Protein AF-L7U0I2-F1 (afdb_monomer_lite)

pLDDT: mean 74.92, std 17.34, range [37.03, 95.81]

Secondary structure (DSSP, 8-state):
--------------PPPP-PPPP-S-------------TT-B--TTSSTTTTPPTTEEE-TTTSBEEEPPP---GGGGSS-----SS--TT-----EEEEEEEEEEE--TTS-TT-EEEEEEEEEE-SSTT-S-SSGGG--EEEE-TTS-B--SSEEEEEEEEEGGGTEEEEEEEEEE-TT--EEEEEEEETTS-EEEEEEE-

Sequence (203 aa):
MRKLNQIVGAVALMTVACGPGPQEGGETTSAESVSQSVVGASCDPSLPQPSGCGYGEYCSTATSTCVDVAPAECSNFATYPPTWNKVVGQDGVRGPVIYSVTPVLWGPHLFCMSDRDTVRARVKVYATQAGELPSTTETLAFDFFRPSGSVIAGNLLITGYSMSNNGQSAEFNLSICVPPMTTTITMGLRALNGNSVCATFNK

Radius of gyration: 26.96 Å; chains: 1; bounding box: 85×70×54 Å

Structure (mmCIF, N/CA/C/O backbone):
data_AF-L7U0I2-F1
#
_entry.id   AF-L7U0I2-F1
#
loop_
_atom_site.group_PDB
_atom_site.id
_atom_site.type_symbol
_atom_site.label_atom_id
_atom_site.label_alt_id
_atom_site.label_comp_id
_atom_site.label_asym_id
_atom_site.label_entity_id
_atom_site.label_seq_id
_atom_site.pdbx_PDB_ins_code
_atom_site.Cartn_x
_atom_site.Cartn_y
_atom_site.Cartn_z
_atom_site.occupancy
_atom_site.B_iso_or_equiv
_atom_site.auth_seq_id
_atom_site.auth_comp_id
_atom_site.auth_asym_id
_atom_site.auth_atom_id
_atom_site.pdbx_PDB_model_num
ATOM 1 N N . MET A 1 1 ? -64.868 -53.384 16.411 1.00 46.12 1 MET A N 1
ATOM 2 C CA . MET A 1 1 ? -63.567 -53.456 17.112 1.00 46.12 1 MET A CA 1
ATOM 3 C C . MET A 1 1 ? -62.712 -52.242 16.751 1.00 46.12 1 MET A C 1
ATOM 5 O O . MET A 1 1 ? -62.124 -52.240 15.684 1.00 46.12 1 MET A O 1
ATOM 9 N N . ARG A 1 2 ? -62.669 -51.212 17.602 1.00 42.31 2 ARG A N 1
ATOM 10 C CA . ARG A 1 2 ? -61.480 -50.451 18.050 1.00 42.31 2 ARG A CA 1
ATOM 11 C C . ARG A 1 2 ? -61.959 -49.223 18.830 1.00 42.31 2 ARG A C 1
ATOM 13 O O . ARG A 1 2 ? -63.040 -48.704 18.592 1.00 42.31 2 ARG A O 1
ATOM 20 N N . LYS A 1 3 ? -61.191 -48.929 19.870 1.00 39.91 3 LYS A N 1
ATOM 21 C CA . LYS A 1 3 ? -61.537 -48.232 21.109 1.00 39.91 3 LYS A CA 1
ATOM 22 C C . LYS A 1 3 ? -61.303 -46.714 21.026 1.00 39.91 3 LYS A C 1
ATOM 24 O O . LYS A 1 3 ? -60.407 -46.291 20.311 1.00 39.91 3 LYS A O 1
ATOM 29 N N . LEU A 1 4 ? -62.101 -45.997 21.828 1.00 44.44 4 LEU A N 1
ATOM 30 C CA . LEU A 1 4 ? -61.816 -44.836 22.698 1.00 44.44 4 LEU A CA 1
ATOM 31 C C . LEU A 1 4 ? -60.728 -43.805 22.305 1.00 44.44 4 LEU A C 1
ATOM 33 O O . LEU A 1 4 ? -59.560 -44.163 22.211 1.00 44.44 4 LEU A O 1
ATOM 37 N N . ASN A 1 5 ? -61.064 -42.504 22.346 1.00 44.38 5 ASN A N 1
ATOM 38 C CA . ASN A 1 5 ? -60.857 -41.670 23.552 1.00 44.38 5 ASN A CA 1
ATOM 39 C C . ASN A 1 5 ? -61.439 -40.247 23.398 1.00 44.38 5 ASN A C 1
ATOM 41 O O . ASN A 1 5 ? -61.156 -39.548 22.430 1.00 44.38 5 ASN A O 1
ATOM 45 N N . GLN A 1 6 ? -62.220 -39.825 24.398 1.00 47.44 6 GLN A N 1
ATOM 46 C CA . GLN A 1 6 ? -62.538 -38.425 24.704 1.00 47.44 6 GLN A CA 1
ATOM 47 C C . GLN A 1 6 ? -61.312 -37.731 25.308 1.00 47.44 6 GLN A C 1
ATOM 49 O O . GLN A 1 6 ? -60.643 -38.352 26.130 1.00 47.44 6 GLN A O 1
ATOM 54 N N . ILE A 1 7 ? -61.122 -36.433 25.039 1.00 46.56 7 ILE A N 1
ATOM 55 C CA . ILE A 1 7 ? -60.567 -35.489 26.023 1.00 46.56 7 ILE A CA 1
ATOM 56 C C . ILE A 1 7 ? -61.359 -34.175 25.956 1.00 46.56 7 ILE A C 1
ATOM 58 O O . ILE A 1 7 ? -61.494 -33.551 24.907 1.00 46.56 7 ILE A O 1
ATOM 62 N N . VAL A 1 8 ? -61.895 -33.812 27.120 1.00 45.34 8 VAL A N 1
ATOM 63 C CA . VAL A 1 8 ? -62.497 -32.531 27.507 1.00 45.34 8 VAL A CA 1
ATOM 64 C C . VAL A 1 8 ? -61.371 -31.526 27.772 1.00 45.34 8 VAL A C 1
ATOM 66 O O . VAL A 1 8 ? -60.378 -31.891 28.397 1.00 45.34 8 VAL A O 1
ATOM 69 N N . GLY A 1 9 ? -61.517 -30.263 27.371 1.00 39.09 9 GLY A N 1
ATOM 70 C CA . GLY A 1 9 ? -60.555 -29.214 27.718 1.00 39.09 9 GLY A CA 1
ATOM 71 C C . GLY A 1 9 ? -61.136 -27.819 27.525 1.00 39.09 9 GLY A C 1
ATOM 72 O O . GLY A 1 9 ? -61.706 -27.523 26.485 1.00 39.09 9 GLY A O 1
ATOM 73 N N . ALA A 1 10 ? -61.052 -27.013 28.576 1.00 41.41 10 ALA A N 1
ATOM 74 C CA . ALA A 1 10 ? -61.903 -25.875 28.877 1.00 41.41 10 ALA A CA 1
ATOM 75 C C . ALA A 1 10 ? -61.558 -24.561 28.151 1.00 41.41 10 ALA A C 1
ATOM 77 O O . ALA A 1 10 ? -60.433 -24.320 27.723 1.00 41.41 10 ALA A O 1
ATOM 78 N N . VAL A 1 11 ? -62.570 -23.691 28.103 1.00 46.91 11 VAL A N 1
ATOM 79 C CA . VAL A 1 11 ? -62.511 -22.272 27.740 1.00 46.91 11 VAL A CA 1
ATOM 80 C C . VAL A 1 11 ? -61.707 -21.489 28.783 1.00 46.91 11 VAL A C 1
ATOM 82 O O . VAL A 1 11 ? -61.998 -21.577 29.973 1.00 46.91 11 VAL A O 1
ATOM 85 N N . ALA A 1 12 ? -60.774 -20.653 28.327 1.00 41.91 12 ALA A N 1
ATOM 86 C CA . ALA A 1 12 ? -60.263 -19.517 29.086 1.00 41.91 12 ALA A CA 1
ATOM 87 C C . ALA A 1 12 ? -60.108 -18.316 28.139 1.00 41.91 12 ALA A C 1
ATOM 89 O O . ALA A 1 12 ? -59.170 -18.245 27.348 1.00 41.91 12 ALA A O 1
ATOM 90 N N . LEU A 1 13 ? -61.062 -17.382 28.210 1.00 45.78 13 LEU A N 1
ATOM 91 C CA . LEU A 1 13 ? -60.869 -16.013 27.742 1.00 45.78 13 LEU A CA 1
ATOM 92 C C . LEU A 1 13 ? -59.926 -15.317 28.728 1.00 45.78 13 LEU A C 1
ATOM 94 O O . LEU A 1 13 ? -60.242 -15.235 29.913 1.00 45.78 13 LEU A O 1
ATOM 98 N N . MET A 1 14 ? -58.821 -14.760 28.237 1.00 43.06 14 MET A N 1
ATOM 99 C CA . MET A 1 14 ? -58.100 -13.712 28.953 1.00 43.06 14 MET A CA 1
ATOM 100 C C . MET A 1 14 ? -58.110 -12.438 28.115 1.00 43.06 14 MET A C 1
ATOM 102 O O . MET A 1 14 ? -57.512 -12.352 27.047 1.00 43.06 14 MET A O 1
ATOM 106 N N . THR A 1 15 ? -58.844 -11.458 28.625 1.00 43.09 15 THR A N 1
ATOM 107 C CA . THR A 1 15 ? -58.797 -10.046 28.257 1.00 43.09 15 THR A CA 1
ATOM 108 C C . THR A 1 15 ? -57.459 -9.452 28.693 1.00 43.09 15 THR A C 1
ATOM 110 O O . THR A 1 15 ? -57.154 -9.467 29.885 1.00 43.09 15 THR A O 1
ATOM 113 N N . VAL A 1 16 ? -56.680 -8.900 27.760 1.00 48.38 16 VAL A N 1
ATOM 114 C CA . VAL A 1 16 ? -55.497 -8.091 28.088 1.00 48.38 16 VAL A CA 1
ATOM 115 C C . VAL A 1 16 ? -55.902 -6.620 28.075 1.00 48.38 16 VAL A C 1
ATOM 117 O O . VAL A 1 16 ? -56.346 -6.089 27.059 1.00 48.38 16 VAL A O 1
ATOM 120 N N . ALA A 1 17 ? -55.786 -5.995 29.242 1.00 39.53 17 ALA A N 1
ATOM 121 C CA . ALA A 1 17 ? -55.981 -4.573 29.465 1.00 39.53 17 ALA A CA 1
ATOM 122 C C . ALA A 1 17 ? -54.715 -3.795 29.062 1.00 39.53 17 ALA A C 1
ATOM 124 O O . ALA A 1 17 ? -53.611 -4.168 29.454 1.00 39.53 17 ALA A O 1
ATOM 125 N N . CYS A 1 18 ? -54.875 -2.696 28.320 1.00 42.44 18 CYS A N 1
ATOM 126 C CA . CYS A 1 18 ? -53.824 -1.696 28.131 1.00 42.44 18 CYS A CA 1
ATOM 127 C C . CYS A 1 18 ? -53.764 -0.785 29.364 1.00 42.44 18 CYS A C 1
ATOM 129 O O . CYS A 1 18 ? -54.713 -0.054 29.639 1.00 42.44 18 CYS A O 1
ATOM 131 N N . GLY A 1 19 ? -52.640 -0.803 30.078 1.00 41.91 19 GLY A N 1
ATOM 132 C CA . GLY A 1 19 ? -52.272 0.208 31.069 1.00 41.91 19 GLY A CA 1
ATOM 133 C C . GLY A 1 19 ? -50.825 0.659 30.829 1.00 41.91 19 GLY A C 1
ATOM 134 O O . GLY A 1 19 ? -50.005 -0.180 30.453 1.00 41.91 19 GLY A O 1
ATOM 135 N N . PRO A 1 20 ? -50.487 1.950 30.999 1.00 52.12 20 PRO A N 1
ATOM 136 C CA . PRO A 1 20 ? -49.121 2.431 30.831 1.00 52.12 20 PRO A CA 1
ATOM 137 C C . PRO A 1 20 ? -48.291 2.085 32.076 1.00 52.12 20 PRO A C 1
ATOM 139 O O . PRO A 1 20 ? -48.593 2.545 33.177 1.00 52.12 20 PRO A O 1
ATOM 142 N N . GLY A 1 21 ? -47.264 1.251 31.901 1.00 39.75 21 GLY A N 1
ATOM 143 C CA . GLY A 1 21 ? -46.254 0.956 32.921 1.00 39.75 21 GLY A CA 1
ATOM 144 C C . GLY A 1 21 ? -45.001 1.837 32.766 1.00 39.75 21 GLY A C 1
ATOM 145 O O . GLY A 1 21 ? -44.746 2.319 31.660 1.00 39.75 21 GLY A O 1
ATOM 146 N N . PRO A 1 22 ? -44.226 2.073 33.842 1.00 42.75 22 PRO A N 1
ATOM 147 C CA . PRO A 1 22 ? -43.089 2.992 33.852 1.00 42.75 22 PRO A CA 1
ATOM 148 C C . PRO A 1 22 ? -41.851 2.391 33.173 1.00 42.75 22 PRO A C 1
ATOM 150 O O . PRO A 1 22 ? -41.632 1.183 33.214 1.00 42.75 22 PRO A O 1
ATOM 153 N N . GLN A 1 23 ? -41.035 3.265 32.578 1.00 50.94 23 GLN A N 1
ATOM 154 C CA . GLN A 1 23 ? -39.738 2.953 31.976 1.00 50.94 23 GLN A CA 1
ATOM 155 C C . GLN A 1 23 ? -38.736 2.435 33.016 1.00 50.94 23 GLN A C 1
ATOM 157 O O . GLN A 1 23 ? -38.373 3.187 33.914 1.00 50.94 23 GLN A O 1
ATOM 162 N N . GLU A 1 24 ? -38.189 1.237 32.804 1.00 41.97 24 GLU A N 1
ATOM 163 C CA . GLU A 1 24 ? -36.853 0.857 33.275 1.00 41.97 24 GLU A CA 1
ATOM 164 C C . GLU A 1 24 ? -36.198 -0.113 32.279 1.00 41.97 24 GLU A C 1
ATOM 166 O O . GLU A 1 24 ? -36.729 -1.180 31.989 1.00 41.97 24 GLU A O 1
ATOM 171 N N . GLY A 1 25 ? -35.008 0.263 31.801 1.00 40.50 25 GLY A N 1
ATOM 172 C CA . GLY A 1 25 ? -33.933 -0.686 31.519 1.00 40.50 25 GLY A CA 1
ATOM 173 C C . GLY A 1 25 ? -33.893 -1.354 30.143 1.00 40.50 25 GLY A C 1
ATOM 174 O O . GLY A 1 25 ? -34.487 -2.403 29.927 1.00 40.50 25 GLY A O 1
ATOM 175 N N . GLY A 1 26 ? -32.997 -0.846 29.292 1.00 42.41 26 GLY A N 1
ATOM 176 C CA . GLY A 1 26 ? -32.164 -1.722 28.465 1.00 42.41 26 GLY A CA 1
ATOM 177 C C . GLY A 1 26 ? -32.619 -1.952 27.030 1.00 42.41 26 GLY A C 1
ATOM 178 O O . GLY A 1 26 ? -32.722 -3.096 26.596 1.00 42.41 26 GLY A O 1
ATOM 179 N N . GLU A 1 27 ? -32.773 -0.884 26.249 1.00 37.62 27 GLU A N 1
ATOM 180 C CA . GLU A 1 27 ? -32.568 -1.002 24.806 1.00 37.62 27 GLU A CA 1
ATOM 181 C C . GLU A 1 27 ? -31.079 -1.288 24.572 1.00 37.62 27 GLU A C 1
ATOM 183 O O . GLU A 1 27 ? -30.235 -0.395 24.577 1.00 37.62 27 GLU A O 1
ATOM 188 N N . THR A 1 28 ? -30.737 -2.565 24.398 1.00 42.72 28 THR A N 1
ATOM 189 C CA . THR A 1 28 ? -29.499 -2.917 23.702 1.00 42.72 28 THR A CA 1
ATOM 190 C C . THR A 1 28 ? -29.788 -2.675 22.230 1.00 42.72 28 THR A C 1
ATOM 192 O O . THR A 1 28 ? -30.148 -3.588 21.492 1.00 42.72 28 THR A O 1
ATOM 195 N N . THR A 1 29 ? -29.719 -1.412 21.815 1.00 38.19 29 THR A N 1
ATOM 196 C CA . THR A 1 29 ? -29.670 -1.061 20.404 1.00 38.19 29 THR A CA 1
ATOM 197 C C . THR A 1 29 ? -28.362 -1.647 19.893 1.00 38.19 29 THR A C 1
ATOM 199 O O . THR A 1 29 ? -27.281 -1.097 20.101 1.00 38.19 29 THR A O 1
ATOM 202 N N . SER A 1 30 ? -28.437 -2.822 19.272 1.00 40.62 30 SER A N 1
ATOM 203 C CA . SER A 1 30 ? -27.417 -3.264 18.335 1.00 40.62 30 SER A CA 1
ATOM 204 C C . SER A 1 30 ? -27.433 -2.246 17.204 1.00 40.62 30 SER A C 1
ATOM 206 O O . SER A 1 30 ? -28.181 -2.380 16.242 1.00 40.62 30 SER A O 1
ATOM 208 N N . ALA A 1 31 ? -26.680 -1.162 17.378 1.00 40.66 31 ALA A N 1
ATOM 209 C CA . ALA A 1 31 ? -26.382 -0.249 16.302 1.00 40.66 31 ALA A CA 1
ATOM 210 C C . ALA A 1 31 ? -25.601 -1.066 15.272 1.00 40.66 31 ALA A C 1
ATOM 212 O O . ALA A 1 31 ? -24.392 -1.260 15.398 1.00 40.66 31 ALA A O 1
ATOM 213 N N . GLU A 1 32 ? -26.306 -1.578 14.264 1.00 40.41 32 GLU A N 1
ATOM 214 C CA . GLU A 1 32 ? -25.734 -1.721 12.937 1.00 40.41 32 GLU A CA 1
ATOM 215 C C . GLU A 1 32 ? -25.214 -0.335 12.573 1.00 40.41 32 GLU A C 1
ATOM 217 O O . GLU A 1 32 ? -25.946 0.546 12.119 1.00 40.41 32 GLU A O 1
ATOM 222 N N . SER A 1 33 ? -23.943 -0.104 12.886 1.00 41.84 33 SER A N 1
ATOM 223 C CA . SER A 1 33 ? -23.216 1.069 12.460 1.00 41.84 33 SER A CA 1
ATOM 224 C C . SER A 1 33 ? -23.105 0.974 10.946 1.00 41.84 33 SER A C 1
ATOM 226 O O . SER A 1 33 ? -22.178 0.395 10.374 1.00 41.84 33 SER A O 1
ATOM 228 N N . VAL A 1 34 ? -24.101 1.547 10.273 1.00 45.56 34 VAL A N 1
ATOM 229 C CA . VAL A 1 34 ? -23.918 2.101 8.939 1.00 45.56 34 VAL A CA 1
ATOM 230 C C . VAL A 1 34 ? -22.651 2.938 9.056 1.00 45.56 34 VAL A C 1
ATOM 232 O O . VAL A 1 34 ? -22.604 3.876 9.849 1.00 45.56 34 VAL A O 1
ATOM 235 N N . SER A 1 35 ? -21.583 2.504 8.385 1.00 58.62 35 SER A N 1
ATOM 236 C CA . SER A 1 35 ? -20.264 3.128 8.470 1.00 58.62 35 SER A CA 1
ATOM 237 C C . SER A 1 35 ? -20.371 4.498 7.805 1.00 58.62 35 SER A C 1
ATOM 239 O O . SER A 1 35 ? -20.188 4.645 6.599 1.00 58.62 35 SER A O 1
ATOM 241 N N . GLN A 1 36 ? -20.841 5.473 8.577 1.00 67.69 36 GLN A N 1
ATOM 242 C CA . GLN A 1 36 ? -21.110 6.813 8.106 1.00 67.69 36 GLN A CA 1
ATOM 243 C C . GLN A 1 36 ? -19.765 7.511 7.959 1.00 67.69 36 GLN A C 1
ATOM 245 O O . GLN A 1 36 ? -18.902 7.408 8.829 1.00 67.69 36 GLN A O 1
ATOM 250 N N . SER A 1 37 ? -19.575 8.158 6.816 1.00 76.88 37 SER A N 1
ATOM 251 C CA . SER A 1 37 ? -18.349 8.887 6.523 1.00 76.88 37 SER A CA 1
ATOM 252 C C . SER A 1 37 ? -18.097 9.948 7.596 1.00 76.88 37 SER A C 1
ATOM 254 O O . SER A 1 37 ? -19.015 10.694 7.939 1.00 76.88 37 SER A O 1
ATOM 256 N N . VAL A 1 38 ? -16.871 10.017 8.119 1.00 86.06 38 VAL A N 1
ATOM 257 C CA . VAL A 1 38 ? -16.462 10.989 9.150 1.00 86.06 38 VAL A CA 1
ATOM 258 C C . VAL A 1 38 ? -15.246 11.797 8.698 1.00 86.06 38 VAL A C 1
ATOM 260 O O . VAL A 1 38 ? -14.435 12.231 9.515 1.00 86.06 38 VAL A O 1
ATOM 263 N N . VAL A 1 39 ? -15.111 12.027 7.387 1.00 88.31 39 VAL A N 1
ATOM 264 C CA . VAL A 1 39 ? -14.041 12.858 6.813 1.00 88.31 39 VAL A CA 1
ATOM 265 C C . VAL A 1 39 ? -13.939 14.195 7.552 1.00 88.31 39 VAL A C 1
ATOM 267 O O . VAL A 1 39 ? -14.933 14.883 7.781 1.00 88.31 39 VAL A O 1
ATOM 270 N N . GLY A 1 40 ? -12.717 14.566 7.927 1.00 90.50 40 GLY A N 1
ATOM 271 C CA . GLY A 1 40 ? -12.414 15.773 8.690 1.00 90.50 40 GLY A CA 1
ATOM 272 C C . GLY A 1 40 ? -12.530 15.622 10.209 1.00 90.50 40 GLY A C 1
ATOM 273 O O . GLY A 1 40 ? -12.048 16.502 10.920 1.00 90.50 40 GLY A O 1
ATOM 274 N N . ALA A 1 41 ? -13.095 14.525 10.726 1.00 92.94 41 ALA A N 1
ATOM 275 C CA . ALA A 1 41 ? -13.077 14.239 12.158 1.00 92.94 41 ALA A CA 1
ATOM 276 C C . ALA A 1 41 ? -11.645 13.991 12.648 1.00 92.94 41 ALA A C 1
ATOM 278 O O . ALA A 1 41 ? -10.825 13.413 11.931 1.00 92.94 41 ALA A O 1
ATOM 279 N N . SER A 1 42 ? -11.344 14.418 13.874 1.00 94.25 42 SER A N 1
ATOM 280 C CA . SER A 1 42 ? -10.058 14.141 14.516 1.00 94.25 42 SER A CA 1
ATOM 281 C C . SER A 1 42 ? -9.889 12.648 14.779 1.00 94.25 42 SER A C 1
ATOM 283 O O . SER A 1 42 ? -10.831 11.968 15.181 1.00 94.25 42 SER A O 1
ATOM 285 N N . CYS A 1 43 ? -8.668 12.159 14.612 1.00 94.56 43 CYS A N 1
ATOM 286 C CA . CYS A 1 43 ? -8.305 10.765 14.832 1.00 94.56 43 CYS A CA 1
ATOM 287 C C . CYS A 1 43 ? -6.874 10.669 15.380 1.00 94.56 43 CYS A C 1
ATOM 289 O O . CYS A 1 43 ? -6.115 11.640 15.335 1.00 94.56 43 CYS A O 1
ATOM 291 N N . ASP A 1 44 ? -6.496 9.498 15.897 1.00 92.94 44 ASP A N 1
ATOM 292 C CA . ASP A 1 44 ? -5.145 9.261 16.411 1.00 92.94 44 ASP A CA 1
ATOM 293 C C . ASP A 1 44 ? -4.326 8.422 15.411 1.00 92.94 44 ASP A C 1
ATOM 295 O O . ASP A 1 44 ? -4.569 7.217 15.273 1.00 92.94 44 ASP A O 1
ATOM 299 N N . PRO A 1 45 ? -3.340 9.005 14.707 1.00 89.62 45 PRO A N 1
ATOM 300 C CA . PRO A 1 45 ? -2.549 8.271 13.722 1.00 89.62 45 PRO A CA 1
ATOM 301 C C . PRO A 1 45 ? -1.622 7.211 14.342 1.00 89.62 45 PRO A C 1
ATOM 303 O O . PRO A 1 45 ? -1.046 6.413 13.601 1.00 89.62 45 PRO A O 1
ATOM 306 N N . SER A 1 46 ? -1.458 7.191 15.671 1.00 88.88 46 SER A N 1
ATOM 307 C CA . SER A 1 46 ? -0.686 6.166 16.383 1.00 88.88 46 SER A CA 1
ATOM 308 C C . SER A 1 46 ? -1.471 4.873 16.625 1.00 88.88 46 SER A C 1
ATOM 310 O O . SER A 1 46 ? -0.866 3.822 16.852 1.00 88.88 46 SER A O 1
ATOM 312 N N . LEU A 1 47 ? -2.805 4.922 16.536 1.00 89.00 47 LEU A N 1
ATOM 313 C CA . LEU A 1 47 ? -3.664 3.750 16.677 1.00 89.00 47 LEU A CA 1
ATOM 314 C C . LEU A 1 47 ? -3.797 2.975 15.351 1.00 89.00 47 LEU A C 1
ATOM 316 O O . LEU A 1 47 ? -3.602 3.533 14.263 1.00 89.00 47 LEU A O 1
ATOM 320 N N . PRO A 1 48 ? -4.160 1.679 15.411 1.00 87.75 48 PRO A N 1
ATOM 321 C CA . PRO A 1 48 ? -4.470 0.899 14.220 1.00 87.75 48 PRO A CA 1
ATOM 322 C C . PRO A 1 48 ? -5.554 1.554 13.356 1.00 87.75 48 PRO A C 1
ATOM 324 O O . PRO A 1 48 ? -6.569 2.041 13.853 1.00 87.75 48 PRO A O 1
ATOM 327 N N . GLN A 1 49 ? -5.341 1.541 12.041 1.00 89.75 49 GLN A N 1
ATOM 328 C CA . GLN A 1 49 ? -6.292 2.093 11.079 1.00 89.75 49 GLN A CA 1
ATOM 329 C C . GLN A 1 49 ? -7.583 1.254 11.026 1.00 89.75 49 GLN A C 1
ATOM 331 O O . GLN A 1 49 ? -7.510 0.037 11.206 1.00 89.75 49 GLN A O 1
ATOM 336 N N . PRO A 1 50 ? -8.756 1.878 10.801 1.00 86.88 50 PRO A N 1
ATOM 337 C CA . PRO A 1 50 ? -8.952 3.279 10.406 1.00 86.88 50 PRO A CA 1
ATOM 338 C C . PRO A 1 50 ? -8.934 4.296 11.567 1.00 86.88 50 PRO A C 1
ATOM 340 O O . PRO A 1 50 ? -9.184 5.468 11.328 1.00 86.88 50 PRO A O 1
ATOM 343 N N . SER A 1 51 ? -8.616 3.893 12.808 1.00 86.31 51 SER A N 1
ATOM 344 C CA . SER A 1 51 ? -8.486 4.789 13.976 1.00 86.31 51 SER A CA 1
ATOM 345 C C . SER A 1 51 ? -9.711 5.690 14.205 1.00 86.31 51 SER A C 1
ATOM 347 O O . SER A 1 51 ? -9.631 6.916 14.257 1.00 86.31 51 SER A O 1
ATOM 349 N N . GLY A 1 52 ? -10.889 5.067 14.288 1.00 84.56 52 GLY A N 1
ATOM 350 C CA . GLY A 1 52 ? -12.158 5.780 14.475 1.00 84.56 52 GLY A CA 1
ATOM 351 C C . GLY A 1 52 ? -12.722 6.433 13.209 1.00 84.56 52 GLY A C 1
ATOM 352 O O . GLY A 1 52 ? -13.831 6.957 13.264 1.00 84.56 52 GLY A O 1
ATOM 353 N N . CYS A 1 53 ? -12.015 6.369 12.077 1.00 89.00 53 CYS A N 1
ATOM 354 C CA . CYS A 1 53 ? -12.552 6.798 10.788 1.00 89.00 53 CYS A CA 1
ATOM 355 C C . CYS A 1 53 ? -13.527 5.771 10.194 1.00 89.00 53 CYS A C 1
ATOM 357 O O . CYS A 1 53 ? -13.534 4.594 10.573 1.00 89.00 53 CYS A O 1
ATOM 359 N N . GLY A 1 54 ? -14.355 6.226 9.251 1.00 87.62 54 GLY A N 1
ATOM 360 C CA . GLY A 1 54 ? -15.318 5.381 8.559 1.00 87.62 54 GLY A CA 1
ATOM 361 C C . GLY A 1 54 ? -14.643 4.360 7.641 1.00 87.62 54 GLY A C 1
ATOM 362 O O . GLY A 1 54 ? -13.453 4.439 7.328 1.00 87.62 54 GLY A O 1
ATOM 363 N N . TYR A 1 55 ? -15.409 3.381 7.168 1.00 86.94 55 TYR A N 1
ATOM 364 C CA . TYR A 1 55 ? -14.907 2.443 6.171 1.00 86.94 55 TYR A CA 1
ATOM 365 C C . TYR A 1 55 ? -14.521 3.159 4.866 1.00 86.94 55 TYR A C 1
ATOM 367 O O . TYR A 1 55 ? -15.265 3.998 4.356 1.00 86.94 55 TYR A O 1
ATOM 375 N N . GLY A 1 56 ? -13.348 2.822 4.322 1.00 87.00 56 GLY A N 1
ATOM 376 C CA . GLY A 1 56 ? -12.771 3.499 3.156 1.00 87.00 56 GLY A CA 1
ATOM 377 C C . GLY A 1 56 ? -12.164 4.870 3.463 1.00 87.00 56 GLY A C 1
ATOM 378 O O . GLY A 1 56 ? -11.800 5.596 2.540 1.00 87.00 56 GLY A O 1
ATOM 379 N N . GLU A 1 57 ? -12.030 5.211 4.743 1.00 91.19 57 GLU A N 1
ATOM 380 C CA . GLU A 1 57 ? -11.253 6.347 5.233 1.00 91.19 57 GLU A CA 1
ATOM 381 C C . GLU A 1 57 ? -10.028 5.848 5.997 1.00 91.19 57 GLU A C 1
ATOM 383 O O . GLU A 1 57 ? -9.916 4.670 6.349 1.00 91.19 57 GLU A O 1
ATOM 388 N N . TYR A 1 58 ? -9.090 6.746 6.256 1.00 92.31 58 TYR A N 1
ATOM 389 C CA . TYR A 1 58 ? -7.958 6.495 7.133 1.00 92.31 58 TYR A CA 1
ATOM 390 C C . TYR A 1 58 ? -7.600 7.761 7.904 1.00 92.31 58 TYR A C 1
ATOM 392 O O . TYR A 1 58 ? -7.899 8.878 7.484 1.00 92.31 58 TYR A O 1
ATOM 400 N N . CYS A 1 59 ? -6.932 7.584 9.034 1.00 94.19 59 CYS A N 1
ATOM 401 C CA . CYS A 1 59 ? -6.381 8.679 9.801 1.00 94.19 59 CYS A CA 1
ATOM 402 C C . CYS A 1 59 ? -5.060 9.141 9.180 1.00 94.19 59 CYS A C 1
ATOM 404 O O . CYS A 1 59 ? -4.045 8.439 9.231 1.00 94.19 59 CYS A O 1
ATOM 406 N N . SER A 1 60 ? -5.067 10.330 8.581 1.00 92.75 60 SER A N 1
ATOM 407 C CA . SER A 1 60 ? -3.868 10.928 7.995 1.00 92.75 60 SER A CA 1
ATOM 408 C C . SER A 1 60 ? -2.854 11.281 9.077 1.00 92.75 60 SER A C 1
ATOM 410 O O . SER A 1 60 ? -3.143 12.049 9.992 1.00 92.75 60 SER A O 1
ATOM 412 N N . THR A 1 61 ? -1.617 10.809 8.924 1.00 90.94 61 THR A N 1
ATOM 413 C CA . THR A 1 61 ? -0.503 11.186 9.809 1.00 90.94 61 THR A CA 1
ATOM 414 C C . THR A 1 61 ? -0.112 12.659 9.679 1.00 90.94 61 THR A C 1
ATOM 416 O O . THR A 1 61 ? 0.575 13.178 10.550 1.00 90.94 61 THR A O 1
ATOM 419 N N . ALA A 1 62 ? -0.487 13.322 8.579 1.00 91.69 62 ALA A N 1
ATOM 420 C CA . ALA A 1 62 ? -0.126 14.714 8.320 1.00 91.69 62 ALA A CA 1
ATOM 421 C C . ALA A 1 62 ? -1.090 15.706 8.984 1.00 91.69 62 ALA A C 1
ATOM 423 O O . ALA A 1 62 ? -0.675 16.792 9.377 1.00 91.69 62 ALA A O 1
ATOM 424 N N . THR A 1 63 ? -2.369 15.343 9.089 1.00 94.00 63 THR A N 1
ATOM 425 C CA . THR A 1 63 ? -3.428 16.242 9.572 1.00 94.00 63 THR A CA 1
ATOM 426 C C . THR A 1 63 ? -4.085 15.762 10.860 1.00 94.00 63 THR A C 1
ATOM 428 O O . THR A 1 63 ? -4.819 16.534 11.468 1.00 94.00 63 THR A O 1
ATOM 431 N N . SER A 1 64 ? -3.838 14.515 11.281 1.00 94.88 64 SER A N 1
ATOM 432 C CA . SER A 1 64 ? -4.538 13.856 12.394 1.00 94.88 64 SER A CA 1
ATOM 433 C C . SER A 1 64 ? -6.062 13.917 12.245 1.00 94.88 64 SER A C 1
ATOM 435 O O . SER A 1 64 ? -6.801 14.071 13.217 1.00 94.88 64 SER A O 1
ATOM 437 N N . THR A 1 65 ? -6.527 13.820 10.997 1.00 95.81 65 THR A N 1
ATOM 438 C CA . THR A 1 65 ? -7.945 13.802 10.638 1.00 95.81 65 THR A CA 1
ATOM 439 C C . THR A 1 65 ? -8.257 12.659 9.684 1.00 95.81 65 THR A C 1
ATOM 441 O O . THR A 1 65 ? -7.392 12.195 8.932 1.00 95.81 65 THR A O 1
ATOM 444 N N . CYS A 1 66 ? -9.510 12.215 9.717 1.00 94.44 66 CYS A N 1
ATOM 445 C CA . CYS A 1 66 ? -10.039 11.226 8.798 1.00 94.44 66 CYS A CA 1
ATOM 446 C C . CYS A 1 66 ? -10.074 11.784 7.378 1.00 94.44 66 CYS A C 1
ATOM 448 O O . CYS A 1 66 ? -10.606 12.868 7.129 1.00 94.44 66 CYS A O 1
ATOM 450 N N . VAL A 1 67 ? -9.507 11.033 6.446 1.00 93.69 67 VAL A N 1
ATOM 451 C CA . VAL A 1 67 ? -9.447 11.365 5.024 1.00 93.69 67 VAL A CA 1
ATOM 452 C C . VAL A 1 67 ? -9.886 10.178 4.193 1.00 93.69 67 VAL A C 1
ATOM 454 O O . VAL A 1 67 ? -9.680 9.022 4.565 1.00 93.69 67 VAL A O 1
ATOM 457 N N . ASP A 1 68 ? -10.472 10.488 3.044 1.00 90.75 68 ASP A N 1
ATOM 458 C CA . ASP A 1 68 ? -10.866 9.483 2.073 1.00 90.75 68 ASP A CA 1
ATOM 459 C C . ASP A 1 68 ? -9.663 8.794 1.455 1.00 90.75 68 ASP A C 1
ATOM 461 O O . ASP A 1 68 ? -8.675 9.425 1.069 1.00 90.75 68 ASP A O 1
ATOM 465 N N . VAL A 1 69 ? -9.787 7.480 1.292 1.00 87.69 69 VAL A N 1
ATOM 466 C CA . VAL A 1 69 ? -8.905 6.762 0.388 1.00 87.69 69 VAL A CA 1
ATOM 467 C C . VAL A 1 69 ? -9.291 7.129 -1.038 1.00 87.69 69 VAL A C 1
ATOM 469 O O . VAL A 1 69 ? -10.418 6.888 -1.473 1.00 87.69 69 VAL A O 1
ATOM 472 N N . ALA A 1 70 ? -8.344 7.727 -1.758 1.00 80.19 70 ALA A N 1
ATOM 473 C CA . ALA A 1 70 ? -8.567 8.167 -3.124 1.00 80.19 70 ALA A CA 1
ATOM 474 C C . ALA A 1 70 ? -8.973 6.983 -4.026 1.00 80.19 70 ALA A C 1
ATOM 476 O O . ALA A 1 70 ? -8.384 5.899 -3.918 1.00 80.19 70 ALA A O 1
ATOM 477 N N . PRO A 1 71 ? -9.951 7.172 -4.929 1.00 72.06 71 PRO A N 1
ATOM 478 C CA . PRO A 1 71 ? -10.286 6.160 -5.918 1.00 72.06 71 PRO A CA 1
ATOM 479 C C . PRO A 1 71 ? -9.090 5.893 -6.840 1.00 72.06 71 PRO A C 1
ATOM 481 O O . PRO A 1 71 ? -8.247 6.759 -7.080 1.00 72.06 71 PRO A O 1
ATOM 484 N N . ALA A 1 72 ? -9.015 4.684 -7.392 1.00 73.56 72 ALA A N 1
ATOM 485 C CA . ALA A 1 72 ? -8.006 4.374 -8.392 1.00 73.56 72 ALA A CA 1
ATOM 486 C C . ALA A 1 72 ? -8.333 5.044 -9.735 1.00 73.56 72 ALA A C 1
ATOM 488 O O . ALA A 1 72 ? -9.192 4.572 -10.474 1.00 73.56 72 ALA A O 1
ATOM 489 N N . GLU A 1 73 ? -7.613 6.112 -10.075 1.00 72.06 73 GLU A N 1
ATOM 490 C CA . GLU A 1 73 ? -7.781 6.850 -11.341 1.00 72.06 73 GLU A CA 1
ATOM 491 C C . GLU A 1 73 ? -6.903 6.333 -12.494 1.00 72.06 73 GLU A C 1
ATOM 493 O O . GLU A 1 73 ? -6.859 6.912 -13.579 1.00 72.06 73 GLU A O 1
ATOM 498 N N . CYS A 1 74 ? -6.162 5.247 -12.292 1.00 71.81 74 CYS A N 1
ATOM 499 C CA . CYS A 1 74 ? -5.286 4.718 -13.326 1.00 71.81 74 CYS A CA 1
ATOM 500 C C . CYS A 1 74 ? -6.118 4.135 -14.472 1.00 71.81 74 CYS A C 1
ATOM 502 O O . CYS A 1 74 ? -7.013 3.314 -14.263 1.00 71.81 74 CYS A O 1
ATOM 504 N N . SER A 1 75 ? -5.737 4.471 -15.704 1.00 71.06 75 SER A N 1
ATOM 505 C CA . SER A 1 75 ? -6.359 3.951 -16.929 1.00 71.06 75 SER A CA 1
ATOM 506 C C . SER A 1 75 ? -6.381 2.418 -17.013 1.00 71.06 75 SER A C 1
ATOM 508 O O . SER A 1 75 ? -7.237 1.847 -17.684 1.00 71.06 75 SER A O 1
ATOM 510 N N . ASN A 1 76 ? -5.478 1.735 -16.306 1.00 65.31 76 ASN A N 1
ATOM 511 C CA . ASN A 1 76 ? -5.399 0.276 -16.243 1.00 65.31 76 ASN A CA 1
ATOM 512 C C . ASN A 1 76 ? -6.605 -0.396 -15.555 1.00 65.31 76 ASN A C 1
ATOM 514 O O . ASN A 1 76 ? -6.880 -1.560 -15.847 1.00 65.31 76 ASN A O 1
ATOM 518 N N . PHE A 1 77 ? -7.351 0.317 -14.706 1.00 64.81 77 PHE A N 1
ATOM 519 C CA . PHE A 1 77 ? -8.570 -0.195 -14.075 1.00 64.81 77 PHE A CA 1
ATOM 520 C C . PHE A 1 77 ? -9.816 -0.057 -14.955 1.00 64.81 77 PHE A C 1
ATOM 522 O O . PHE A 1 77 ? -10.849 -0.623 -14.613 1.00 64.81 77 PHE A O 1
ATOM 529 N N . ALA A 1 78 ? -9.729 0.589 -16.126 1.00 65.50 78 ALA A N 1
ATOM 530 C CA . ALA A 1 78 ? -10.829 0.591 -17.095 1.00 65.50 78 ALA A CA 1
ATOM 531 C C . ALA A 1 78 ? -11.195 -0.836 -17.554 1.00 65.50 78 ALA A C 1
ATOM 533 O O . ALA A 1 78 ? -12.362 -1.135 -17.789 1.00 65.50 78 ALA A O 1
ATOM 534 N N . THR A 1 79 ? -10.202 -1.730 -17.630 1.00 64.44 79 THR A N 1
ATOM 535 C CA . THR A 1 79 ? -10.390 -3.148 -17.984 1.00 64.44 79 THR A CA 1
ATOM 536 C C . THR A 1 79 ? -10.818 -4.003 -16.786 1.00 64.44 79 THR A C 1
ATOM 538 O O . THR A 1 79 ? -11.420 -5.059 -16.960 1.00 64.44 79 THR A O 1
ATOM 541 N N . TYR A 1 80 ? -10.514 -3.556 -15.566 1.00 66.31 80 TYR A N 1
ATOM 542 C CA . TYR A 1 80 ? -10.742 -4.296 -14.326 1.00 66.31 80 TYR A CA 1
ATOM 543 C C . TYR A 1 80 ? -11.315 -3.365 -13.254 1.00 66.31 80 TYR A C 1
ATOM 545 O O . TYR A 1 80 ? -10.608 -3.039 -12.294 1.00 66.31 80 TYR A O 1
ATOM 553 N N . PRO A 1 81 ? -12.574 -2.919 -13.409 1.00 66.44 81 PRO A N 1
ATOM 554 C CA . PRO A 1 81 ? -13.164 -1.979 -12.473 1.00 66.44 81 PRO A CA 1
ATOM 555 C C . PRO A 1 81 ? -13.180 -2.589 -11.063 1.00 66.44 81 PRO A C 1
ATOM 557 O O . PRO A 1 81 ? -13.469 -3.783 -10.914 1.00 66.44 81 PRO A O 1
ATOM 560 N N . PRO A 1 82 ? -12.847 -1.813 -10.019 1.00 65.88 82 PRO A N 1
ATOM 561 C CA . PRO A 1 82 ? -12.988 -2.286 -8.652 1.00 65.88 82 PRO A CA 1
ATOM 562 C C . PRO A 1 82 ? -14.457 -2.625 -8.379 1.00 65.88 82 PRO A C 1
ATOM 564 O O . PRO A 1 82 ? -15.350 -1.830 -8.657 1.00 65.88 82 PRO A O 1
ATOM 567 N N . THR A 1 83 ? -14.709 -3.806 -7.815 1.00 67.81 83 THR A N 1
ATOM 568 C CA . THR A 1 83 ? -16.035 -4.193 -7.298 1.00 67.81 83 THR A CA 1
ATOM 569 C C . THR A 1 83 ? -16.310 -3.596 -5.918 1.00 67.81 83 THR A C 1
ATOM 571 O O . THR A 1 83 ? -17.421 -3.690 -5.404 1.00 67.81 83 THR A O 1
ATOM 574 N N . TRP A 1 84 ? -15.284 -3.004 -5.309 1.00 75.06 84 TRP A N 1
ATOM 575 C CA . TRP A 1 84 ? -15.349 -2.349 -4.016 1.00 75.06 84 TRP A CA 1
ATOM 576 C C . TRP A 1 84 ? -16.087 -1.020 -4.086 1.00 75.06 84 TRP A C 1
ATOM 578 O O . TRP A 1 84 ? -15.857 -0.209 -4.983 1.00 75.06 84 TRP A O 1
ATOM 588 N N . ASN A 1 85 ? -16.927 -0.784 -3.084 1.00 70.12 85 ASN A N 1
ATOM 589 C CA . ASN A 1 85 ? -17.643 0.463 -2.898 1.00 70.12 85 ASN A CA 1
ATOM 590 C C . ASN A 1 85 ? -17.491 0.919 -1.442 1.00 70.12 85 ASN A C 1
ATOM 592 O O . ASN A 1 85 ? -17.786 0.164 -0.515 1.00 70.12 85 ASN A O 1
ATOM 596 N N . LYS A 1 86 ? -17.057 2.171 -1.257 1.00 69.38 86 LYS A N 1
ATOM 597 C CA . LYS A 1 86 ? -17.004 2.836 0.051 1.00 69.38 86 LYS A CA 1
ATOM 598 C C . LYS A 1 86 ? -18.393 2.926 0.697 1.00 69.38 86 LYS A C 1
ATOM 600 O O . LYS A 1 86 ? -18.538 2.768 1.906 1.00 69.38 86 LYS A O 1
ATOM 605 N N . VAL A 1 87 ? -19.414 3.195 -0.116 1.00 64.94 87 VAL A N 1
ATOM 606 C CA . VAL A 1 87 ? -20.808 3.337 0.302 1.00 64.94 87 VAL A CA 1
ATOM 607 C C . VAL A 1 87 ? -21.424 1.948 0.359 1.00 64.94 87 VAL A C 1
ATOM 609 O O . VAL A 1 87 ? -21.814 1.368 -0.653 1.00 64.94 87 VAL A O 1
ATOM 612 N N . VAL A 1 88 ? -21.493 1.386 1.558 1.00 54.22 88 VAL A N 1
ATOM 613 C CA . VAL A 1 88 ? -22.138 0.092 1.764 1.00 54.22 88 VAL A CA 1
ATOM 614 C C . VAL A 1 88 ? -23.659 0.290 1.674 1.00 54.22 88 VAL A C 1
ATOM 616 O O . VAL A 1 88 ? -24.257 0.882 2.567 1.00 54.22 88 VAL A O 1
ATOM 619 N N . GLY A 1 89 ? -24.291 -0.189 0.600 1.00 44.97 89 GLY A N 1
ATOM 620 C CA . GLY A 1 89 ? -25.685 -0.654 0.646 1.00 44.97 89 GLY A CA 1
ATOM 621 C C . GLY A 1 89 ? -25.741 -2.096 1.178 1.00 44.97 89 GLY A C 1
ATOM 622 O O . GLY A 1 89 ? -24.700 -2.749 1.226 1.00 44.97 89 GLY A O 1
ATOM 623 N N . GLN A 1 90 ? -26.924 -2.594 1.564 1.00 37.03 90 GLN A N 1
ATOM 624 C CA . GLN A 1 90 ? -27.138 -3.884 2.263 1.00 37.03 90 GLN A CA 1
ATOM 625 C C . GLN A 1 90 ? -26.455 -5.127 1.642 1.00 37.03 90 GLN A C 1
ATOM 627 O O . GLN A 1 90 ? -26.206 -6.082 2.370 1.00 37.03 90 GLN A O 1
ATOM 632 N N . ASP A 1 91 ? -26.074 -5.097 0.362 1.00 49.44 91 ASP A N 1
ATOM 633 C CA . ASP A 1 91 ? -25.466 -6.228 -0.362 1.00 49.44 91 ASP A CA 1
ATOM 634 C C . ASP A 1 91 ? -23.972 -6.024 -0.722 1.00 49.44 91 ASP A C 1
ATOM 636 O O . ASP A 1 91 ? -23.412 -6.736 -1.557 1.00 49.44 91 ASP A O 1
ATOM 640 N N . GLY A 1 92 ? -23.312 -5.010 -0.149 1.00 54.59 92 GLY A N 1
ATOM 641 C CA . GLY A 1 92 ? -21.958 -4.601 -0.534 1.00 54.59 92 GLY A CA 1
ATOM 642 C C . GLY A 1 92 ? -20.851 -5.546 -0.053 1.00 54.59 92 GLY A C 1
ATOM 643 O O . GLY A 1 92 ? -20.719 -5.818 1.140 1.00 54.59 92 GLY A O 1
ATOM 644 N N . VAL A 1 93 ? -19.987 -5.978 -0.975 1.00 58.34 93 VAL A N 1
ATOM 645 C CA . VAL A 1 93 ? -18.745 -6.686 -0.642 1.00 58.34 93 VAL A CA 1
ATOM 646 C C . VAL A 1 93 ? -17.809 -5.722 0.094 1.00 58.34 93 VAL A C 1
ATOM 648 O O . VAL A 1 93 ? -17.264 -4.791 -0.501 1.00 58.34 93 VAL A O 1
ATOM 651 N N . ARG A 1 94 ? -17.633 -5.944 1.400 1.00 71.38 94 ARG A N 1
ATOM 652 C CA . ARG A 1 94 ? -16.560 -5.326 2.184 1.00 71.38 94 ARG A CA 1
ATOM 653 C C . ARG A 1 94 ? -15.290 -6.143 1.987 1.00 71.38 94 ARG A C 1
ATOM 655 O O . ARG A 1 94 ? -15.315 -7.369 2.045 1.00 71.38 94 ARG A O 1
ATOM 662 N N . GLY A 1 95 ? -14.182 -5.454 1.778 1.00 80.56 95 GLY A N 1
ATOM 663 C CA . GLY A 1 95 ? -12.864 -6.067 1.741 1.00 80.56 95 GLY A CA 1
ATOM 664 C C . GLY A 1 95 ? -11.772 -5.126 2.228 1.00 80.56 95 GLY A C 1
ATOM 665 O O . GLY A 1 95 ? -12.061 -4.031 2.726 1.00 80.56 95 GLY A O 1
ATOM 666 N N . PRO A 1 96 ? -10.508 -5.544 2.108 1.00 87.81 96 PRO A N 1
ATOM 667 C CA . PRO A 1 96 ? -9.387 -4.768 2.605 1.00 87.81 96 PRO A CA 1
ATOM 668 C C . PRO A 1 96 ? -9.273 -3.393 1.935 1.00 87.81 96 PRO A C 1
ATOM 670 O O . PRO A 1 96 ? -9.582 -3.221 0.755 1.00 87.81 96 PRO A O 1
ATOM 673 N N . VAL A 1 97 ? -8.792 -2.416 2.695 1.00 90.38 97 VAL A N 1
ATOM 674 C CA . VAL A 1 97 ? -8.581 -1.037 2.264 1.00 90.38 97 VAL A CA 1
ATOM 675 C C . VAL A 1 97 ? -7.092 -0.722 2.307 1.00 90.38 97 VAL A C 1
ATOM 677 O O . VAL A 1 97 ? -6.478 -0.605 3.368 1.00 90.38 97 VAL A O 1
ATOM 680 N N . ILE A 1 98 ? -6.498 -0.585 1.128 1.00 92.19 98 ILE A N 1
ATOM 681 C CA . ILE A 1 98 ? -5.159 -0.049 0.927 1.00 92.19 98 ILE A CA 1
ATOM 682 C C . ILE A 1 98 ? -5.251 1.463 1.082 1.00 92.19 98 ILE A C 1
ATOM 684 O O . ILE A 1 98 ? -5.899 2.124 0.276 1.00 92.19 98 ILE A O 1
ATOM 688 N N . TYR A 1 99 ? -4.591 2.007 2.097 1.00 92.00 99 TYR A N 1
ATOM 689 C CA . TYR A 1 99 ? -4.657 3.437 2.412 1.00 92.00 99 TYR A CA 1
ATOM 690 C C . TYR A 1 99 ? -3.310 4.150 2.247 1.00 92.00 99 TYR A C 1
ATOM 692 O O . TYR A 1 99 ? -3.241 5.374 2.276 1.00 92.00 99 TYR A O 1
ATOM 700 N N . SER A 1 100 ? -2.219 3.397 2.080 1.00 92.31 100 SER A N 1
ATOM 701 C CA . SER A 1 100 ? -0.884 3.964 1.905 1.00 92.31 100 SER A CA 1
ATOM 702 C C . SER A 1 100 ? -0.044 3.093 0.986 1.00 92.31 100 SER A C 1
ATOM 704 O O . SER A 1 100 ? 0.147 1.904 1.245 1.00 92.31 100 SER A O 1
ATOM 706 N N . VAL A 1 101 ? 0.532 3.720 -0.038 1.00 91.56 101 VAL A N 1
ATOM 707 C CA . VAL A 1 101 ? 1.573 3.142 -0.887 1.00 91.56 101 VAL A CA 1
ATOM 708 C C . VAL A 1 101 ? 2.693 4.167 -1.015 1.00 91.56 101 VAL A C 1
ATOM 710 O O . VAL A 1 101 ? 2.520 5.195 -1.664 1.00 91.56 101 VAL A O 1
ATOM 713 N N . THR A 1 102 ? 3.835 3.915 -0.378 1.00 91.06 102 THR A N 1
ATOM 714 C CA . THR A 1 102 ? 4.954 4.868 -0.339 1.00 91.06 102 THR A CA 1
ATOM 715 C C . THR A 1 102 ? 6.204 4.289 -0.994 1.00 91.06 102 THR A C 1
ATOM 717 O O . THR A 1 102 ? 6.525 3.124 -0.759 1.00 91.06 102 THR A O 1
ATOM 720 N N . PRO A 1 103 ? 6.940 5.057 -1.817 1.00 86.25 103 PRO A N 1
ATOM 721 C CA . PRO A 1 103 ? 8.223 4.602 -2.341 1.00 86.25 103 PRO A CA 1
ATOM 722 C C . PRO A 1 103 ? 9.211 4.378 -1.196 1.00 86.25 103 PRO A C 1
ATOM 724 O O . PRO A 1 103 ? 9.285 5.164 -0.255 1.00 86.25 103 PRO A O 1
ATOM 727 N N . VAL A 1 104 ? 9.987 3.305 -1.296 1.00 84.19 104 VAL A N 1
ATOM 728 C CA . VAL A 1 104 ? 11.068 2.985 -0.356 1.00 84.19 104 VAL A CA 1
ATOM 729 C C . VAL A 1 104 ? 12.417 3.116 -1.043 1.00 84.19 104 VAL A C 1
ATOM 731 O O . VAL A 1 104 ? 13.342 3.684 -0.473 1.00 84.19 104 VAL A O 1
ATOM 734 N N . LEU A 1 105 ? 12.552 2.556 -2.247 1.00 82.81 105 LEU A N 1
ATOM 735 C CA . LEU A 1 105 ? 13.834 2.492 -2.939 1.00 82.81 105 LEU A CA 1
ATOM 736 C C . LEU A 1 105 ? 13.642 2.365 -4.451 1.00 82.81 105 LEU A C 1
ATOM 738 O O . LEU A 1 105 ? 12.758 1.638 -4.904 1.00 82.81 105 LEU A O 1
ATOM 742 N N . TRP A 1 106 ? 14.544 2.991 -5.204 1.00 83.38 106 TRP A N 1
ATOM 743 C CA . TRP A 1 106 ? 14.780 2.705 -6.614 1.00 83.38 106 TRP A CA 1
ATOM 744 C C . TRP A 1 106 ? 16.237 2.292 -6.798 1.00 83.38 106 TRP A C 1
ATOM 746 O O . TRP A 1 106 ? 17.138 3.019 -6.383 1.00 83.38 106 TRP A O 1
ATOM 756 N N . GLY A 1 107 ? 16.495 1.137 -7.404 1.00 75.62 107 GLY A N 1
ATOM 757 C CA . GLY A 1 107 ? 17.871 0.721 -7.663 1.00 75.62 107 GLY A CA 1
ATOM 758 C C . GLY A 1 107 ? 18.041 -0.757 -7.987 1.00 75.62 107 GLY A C 1
ATOM 759 O O . GLY A 1 107 ? 17.055 -1.489 -8.088 1.00 75.62 107 GLY A O 1
ATOM 760 N N . PRO A 1 108 ? 19.294 -1.210 -8.150 1.00 67.94 108 PRO A N 1
ATOM 761 C CA . PRO A 1 108 ? 19.583 -2.612 -8.389 1.00 67.94 108 PRO A CA 1
ATOM 762 C C . PRO A 1 108 ? 19.220 -3.429 -7.146 1.00 67.94 108 PRO A C 1
ATOM 764 O O . PRO A 1 108 ? 19.590 -3.093 -6.021 1.00 67.94 108 PRO A O 1
ATOM 767 N N . HIS A 1 109 ? 18.504 -4.527 -7.344 1.00 71.75 109 HIS A N 1
ATOM 768 C CA . HIS A 1 109 ? 18.239 -5.508 -6.302 1.00 71.75 109 HIS A CA 1
ATOM 769 C C . HIS A 1 109 ? 18.404 -6.890 -6.908 1.00 71.75 109 HIS A C 1
ATOM 771 O O . HIS A 1 109 ? 17.913 -7.123 -8.002 1.00 71.75 109 HIS A O 1
ATOM 777 N N . LEU A 1 110 ? 18.993 -7.828 -6.165 1.00 72.19 110 LEU A N 1
ATOM 778 C CA . LEU A 1 110 ? 19.251 -9.201 -6.632 1.00 72.19 110 LEU A CA 1
ATOM 779 C C . LEU A 1 110 ? 17.991 -9.965 -7.081 1.00 72.19 110 LEU A C 1
ATOM 781 O O . LEU A 1 110 ? 18.097 -11.004 -7.719 1.00 72.19 110 LEU A O 1
ATOM 785 N N . PHE A 1 111 ? 16.806 -9.459 -6.728 1.00 80.75 111 PHE A N 1
ATOM 786 C CA . PHE A 1 111 ? 15.525 -10.006 -7.179 1.00 80.75 111 PHE A CA 1
ATOM 787 C C . PHE A 1 111 ? 15.311 -9.791 -8.680 1.00 80.75 111 PHE A C 1
ATOM 789 O O . PHE A 1 111 ? 14.851 -10.689 -9.379 1.00 80.75 111 P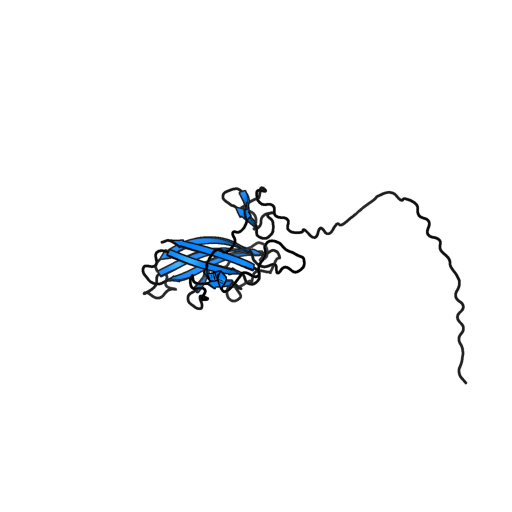HE A O 1
ATOM 796 N N . CYS A 1 112 ? 15.651 -8.603 -9.168 1.00 79.38 112 CYS A N 1
ATOM 797 C CA . CYS A 1 112 ? 15.593 -8.299 -10.580 1.00 79.38 112 CYS A CA 1
ATOM 798 C C . CYS A 1 112 ? 16.964 -8.630 -11.150 1.00 79.38 112 CYS A C 1
ATOM 800 O O . CYS A 1 112 ? 17.976 -8.131 -10.665 1.00 79.38 112 CYS A O 1
ATOM 802 N N . MET A 1 113 ? 17.000 -9.535 -12.127 1.00 78.06 113 MET A N 1
ATOM 803 C CA . MET A 1 113 ? 18.229 -9.912 -12.828 1.00 78.06 113 MET A CA 1
ATOM 804 C C . MET A 1 113 ? 19.036 -8.667 -13.241 1.00 78.06 113 MET A C 1
ATOM 806 O O . MET A 1 113 ? 18.503 -7.561 -13.325 1.00 78.06 113 MET A O 1
ATOM 810 N N . SER A 1 114 ? 20.331 -8.843 -13.507 1.00 74.62 114 SER A N 1
ATOM 811 C CA . SER A 1 114 ? 21.300 -7.746 -13.673 1.00 74.62 114 SER A CA 1
ATOM 812 C C . SER A 1 114 ? 20.973 -6.708 -14.757 1.00 74.62 114 SER A C 1
ATOM 814 O O . SER A 1 114 ? 21.632 -5.676 -14.820 1.00 74.62 114 SER A O 1
ATOM 816 N N . ASP A 1 115 ? 19.998 -6.969 -15.623 1.00 81.94 115 ASP A N 1
ATOM 817 C CA . ASP A 1 115 ? 19.548 -6.093 -16.703 1.00 81.94 115 ASP A CA 1
ATOM 818 C C . ASP A 1 115 ? 18.336 -5.214 -16.337 1.00 81.94 115 ASP A C 1
ATOM 820 O O . ASP A 1 115 ? 17.802 -4.534 -17.211 1.00 81.94 115 ASP A O 1
ATOM 824 N N . ARG A 1 116 ? 17.874 -5.217 -15.077 1.00 85.44 116 ARG A N 1
ATOM 825 C CA . ARG A 1 116 ? 16.650 -4.522 -14.643 1.00 85.44 116 ARG A CA 1
ATOM 826 C C . ARG A 1 116 ? 16.837 -3.710 -13.368 1.00 85.44 116 ARG A C 1
ATOM 828 O O . ARG A 1 116 ? 17.554 -4.105 -12.452 1.00 85.44 116 ARG A O 1
ATOM 835 N N . ASP A 1 117 ? 16.097 -2.610 -13.283 1.00 87.19 117 ASP A N 1
ATOM 836 C CA . ASP A 1 117 ? 15.963 -1.841 -12.048 1.00 87.19 117 ASP A CA 1
ATOM 837 C C . ASP A 1 117 ? 14.853 -2.444 -11.173 1.00 87.19 117 ASP A C 1
ATOM 839 O O . ASP A 1 117 ? 13.904 -3.066 -11.661 1.00 87.19 117 ASP A O 1
ATOM 843 N N . THR A 1 118 ? 14.956 -2.247 -9.860 1.00 88.25 118 THR A N 1
ATOM 844 C CA . THR A 1 118 ? 13.907 -2.597 -8.898 1.00 88.25 118 THR A CA 1
ATOM 845 C C . THR A 1 118 ? 13.277 -1.340 -8.330 1.00 88.25 118 THR A C 1
ATOM 847 O O . THR A 1 118 ? 13.972 -0.461 -7.818 1.00 88.25 118 THR A O 1
ATOM 850 N N . VAL A 1 119 ? 11.949 -1.299 -8.358 1.00 89.12 119 VAL A N 1
ATOM 851 C CA . VAL A 1 119 ? 11.150 -0.297 -7.649 1.00 89.12 119 VAL A CA 1
ATOM 852 C C . VAL A 1 119 ? 10.555 -0.959 -6.424 1.00 89.12 119 VAL A C 1
ATOM 854 O O . VAL A 1 119 ? 9.844 -1.958 -6.549 1.00 89.12 119 VAL A O 1
ATOM 857 N N . ARG A 1 120 ? 10.855 -0.423 -5.240 1.00 89.94 120 ARG A N 1
ATOM 858 C CA . ARG A 1 120 ? 10.295 -0.892 -3.976 1.00 89.94 120 ARG A CA 1
ATOM 859 C C . ARG A 1 120 ? 9.326 0.127 -3.405 1.00 89.94 120 ARG A C 1
ATOM 861 O O . ARG A 1 120 ? 9.682 1.292 -3.237 1.00 89.94 120 ARG A O 1
ATOM 868 N N . ALA A 1 121 ? 8.154 -0.348 -3.015 1.00 91.38 121 ALA A N 1
ATOM 869 C CA . ALA A 1 121 ? 7.149 0.423 -2.308 1.00 91.38 121 ALA A CA 1
ATOM 870 C C . ALA A 1 121 ? 6.729 -0.287 -1.022 1.00 91.38 121 ALA A C 1
ATOM 872 O O . ALA A 1 121 ? 6.719 -1.513 -0.956 1.00 91.38 121 ALA A O 1
ATOM 873 N N . ARG A 1 122 ? 6.365 0.476 0.000 1.00 93.12 122 ARG A N 1
ATOM 874 C CA . ARG A 1 122 ? 5.736 -0.021 1.217 1.00 93.12 122 ARG A CA 1
ATOM 875 C C . ARG A 1 122 ? 4.237 0.168 1.092 1.00 93.12 122 ARG A C 1
ATOM 877 O O . ARG A 1 122 ? 3.768 1.271 0.822 1.00 93.12 122 ARG A O 1
ATOM 884 N N . VAL A 1 123 ? 3.503 -0.912 1.297 1.00 92.50 123 VAL A N 1
ATOM 885 C CA . VAL A 1 123 ? 2.047 -0.945 1.224 1.00 92.50 123 VAL A CA 1
ATOM 886 C C . VAL A 1 123 ? 1.506 -1.156 2.626 1.00 92.50 123 VAL A C 1
ATOM 888 O O . VAL A 1 123 ? 1.986 -2.034 3.345 1.00 92.50 123 VAL A O 1
ATOM 891 N N . LYS A 1 124 ? 0.501 -0.363 2.998 1.00 93.38 124 LYS A N 1
ATOM 892 C CA . LYS A 1 124 ? -0.279 -0.566 4.218 1.00 93.38 124 LYS A CA 1
ATOM 893 C C . LYS A 1 124 ? -1.742 -0.770 3.872 1.00 93.38 124 LYS A C 1
ATOM 895 O O . LYS A 1 124 ? -2.312 -0.035 3.060 1.00 93.38 124 LYS A O 1
ATOM 900 N N . VAL A 1 125 ? -2.331 -1.766 4.514 1.00 92.94 125 VAL A N 1
ATOM 901 C CA . VAL A 1 125 ? -3.718 -2.173 4.331 1.00 92.94 125 VAL A CA 1
ATOM 902 C C . VAL A 1 125 ? -4.363 -2.392 5.692 1.00 92.94 125 VAL A C 1
ATOM 904 O O . VAL A 1 125 ? -3.696 -2.838 6.629 1.00 92.94 125 VAL A O 1
ATOM 907 N N . TYR A 1 126 ? -5.655 -2.100 5.792 1.00 91.75 126 TYR A N 1
ATOM 908 C CA . TYR A 1 126 ? -6.481 -2.556 6.902 1.00 91.75 126 TYR A CA 1
ATOM 909 C C . TYR A 1 126 ? -7.707 -3.325 6.399 1.00 91.75 126 TYR A C 1
ATOM 911 O O . TYR A 1 126 ? -8.082 -3.225 5.234 1.00 91.75 126 TYR A O 1
ATOM 919 N N . ALA A 1 127 ? -8.338 -4.090 7.275 1.00 88.69 127 ALA A N 1
ATOM 920 C CA . ALA A 1 127 ? -9.598 -4.774 7.052 1.00 88.69 127 ALA A CA 1
ATOM 921 C C . ALA A 1 127 ? -10.582 -4.432 8.177 1.00 88.69 127 ALA A C 1
ATOM 923 O O . ALA A 1 127 ? -10.189 -3.962 9.247 1.00 88.69 127 ALA A O 1
ATOM 924 N N . THR A 1 128 ? -11.873 -4.628 7.925 1.00 78.62 128 THR A N 1
ATOM 925 C CA . THR A 1 128 ? -12.923 -4.258 8.884 1.00 78.62 128 THR A CA 1
ATOM 926 C C . THR A 1 128 ? -13.072 -5.270 10.007 1.00 78.62 128 THR A C 1
ATOM 928 O O . THR A 1 128 ? -13.398 -4.890 11.130 1.00 78.62 128 THR A O 1
ATOM 931 N N . GLN A 1 129 ? -12.803 -6.547 9.737 1.00 77.12 129 GLN A N 1
ATOM 932 C CA . GLN A 1 129 ? -12.934 -7.627 10.710 1.00 77.12 129 GLN A CA 1
ATOM 933 C C . GLN A 1 129 ? -11.589 -8.315 10.944 1.00 77.12 129 GLN A C 1
ATOM 935 O O . GLN A 1 129 ? -10.728 -8.390 10.066 1.00 77.12 129 GLN A O 1
ATOM 940 N N . ALA A 1 130 ? -11.394 -8.800 12.168 1.00 77.19 130 ALA A N 1
ATOM 941 C CA . ALA A 1 130 ? -10.203 -9.558 12.525 1.00 77.19 130 ALA A CA 1
ATOM 942 C C . ALA A 1 130 ? -10.118 -10.850 11.700 1.00 77.19 130 ALA A C 1
ATOM 944 O O . ALA A 1 130 ? -11.121 -11.530 11.497 1.00 77.19 130 ALA A O 1
ATOM 945 N N . GLY A 1 131 ? -8.916 -11.182 11.227 1.00 73.88 131 GLY A N 1
ATOM 946 C CA . GLY A 1 131 ? -8.680 -12.373 10.406 1.00 73.88 131 GLY A CA 1
ATOM 947 C C . GLY A 1 131 ? -9.103 -12.262 8.935 1.00 73.88 131 GLY A C 1
ATOM 948 O O . GLY A 1 131 ? -8.966 -13.244 8.212 1.00 73.88 131 GLY A O 1
ATOM 949 N N . GLU A 1 132 ? -9.577 -11.100 8.467 1.00 79.62 132 GLU A N 1
ATOM 950 C CA . GLU A 1 132 ? -9.861 -10.873 7.037 1.00 79.62 132 GLU A CA 1
ATOM 951 C C . GLU A 1 132 ? -8.583 -10.757 6.191 1.00 79.62 132 GLU A C 1
ATOM 953 O O . GLU A 1 132 ? -8.619 -11.007 4.985 1.00 79.62 132 GLU A O 1
ATOM 958 N N . LEU A 1 133 ? -7.448 -10.385 6.797 1.00 85.12 133 LEU A N 1
ATOM 959 C CA . LEU A 1 133 ? -6.165 -10.367 6.100 1.00 85.12 133 LEU A CA 1
ATOM 960 C C . LEU A 1 133 ? -5.483 -11.743 6.178 1.00 85.12 133 LEU A C 1
ATOM 962 O O . LEU A 1 133 ? -5.424 -12.342 7.256 1.00 85.12 133 LEU A O 1
ATOM 966 N N . PRO A 1 134 ? -4.938 -12.245 5.055 1.00 81.69 134 PRO A N 1
ATOM 967 C CA . PRO A 1 134 ? -4.260 -13.534 5.021 1.00 81.69 134 PRO A CA 1
ATOM 968 C C . PRO A 1 134 ? -3.000 -13.518 5.883 1.00 81.69 134 PRO A C 1
ATOM 970 O O . PRO A 1 134 ? -2.229 -12.568 5.840 1.00 81.69 134 PRO A O 1
ATOM 973 N N . SER A 1 135 ? -2.730 -14.604 6.605 1.00 79.00 135 SER A N 1
ATOM 974 C CA . SER A 1 135 ? -1.566 -14.673 7.494 1.00 79.00 135 SER A CA 1
ATOM 975 C C . SER A 1 135 ? -0.219 -14.762 6.772 1.00 79.00 135 SER A C 1
ATOM 977 O O . SER A 1 135 ? 0.819 -14.518 7.392 1.00 79.00 135 SER A O 1
ATOM 979 N N . THR A 1 136 ? -0.217 -15.096 5.478 1.00 76.94 136 THR A N 1
ATOM 980 C CA . THR A 1 136 ? 0.993 -15.235 4.664 1.00 76.94 136 THR A CA 1
ATOM 981 C C . THR A 1 136 ? 0.884 -14.505 3.332 1.00 76.94 136 THR A C 1
ATOM 983 O O . THR A 1 136 ? -0.201 -14.248 2.800 1.00 76.94 136 THR A O 1
ATOM 986 N N . THR A 1 137 ? 2.052 -14.209 2.759 1.00 74.06 137 THR A N 1
ATOM 987 C CA . THR A 1 137 ? 2.170 -13.516 1.476 1.00 74.06 137 THR A CA 1
ATOM 988 C C . THR A 1 137 ? 1.711 -14.345 0.280 1.00 74.06 137 THR A C 1
ATOM 990 O O . THR A 1 137 ? 1.369 -13.787 -0.753 1.00 74.06 137 THR A O 1
ATOM 993 N N . GLU A 1 138 ? 1.718 -15.671 0.398 1.00 69.44 138 GLU A N 1
ATOM 994 C CA . GLU A 1 138 ? 1.371 -16.598 -0.690 1.00 69.44 138 GLU A CA 1
ATOM 995 C C . GLU A 1 138 ? -0.127 -16.595 -0.993 1.00 69.44 138 GLU A C 1
ATOM 997 O O . GLU A 1 138 ? -0.543 -16.791 -2.130 1.00 69.44 138 GLU A O 1
ATOM 1002 N N . THR A 1 139 ? -0.934 -16.313 0.028 1.00 64.31 139 THR A N 1
ATOM 1003 C CA . THR A 1 139 ? -2.388 -16.163 -0.072 1.00 64.31 139 THR A CA 1
ATOM 1004 C C . THR A 1 139 ? -2.812 -14.703 -0.199 1.00 64.31 139 THR A C 1
ATOM 1006 O O . THR A 1 139 ? -3.983 -14.378 -0.002 1.00 64.31 139 THR A O 1
ATOM 1009 N N . LEU A 1 140 ? -1.867 -13.798 -0.482 1.00 68.88 140 LEU A N 1
ATOM 1010 C CA . LEU A 1 140 ? -2.191 -12.393 -0.660 1.00 68.88 140 LEU A CA 1
ATOM 1011 C C . LEU A 1 140 ? -3.107 -12.225 -1.854 1.00 68.88 140 LEU A C 1
ATOM 1013 O O . LEU A 1 140 ? -2.743 -12.466 -3.001 1.00 68.88 140 LEU A O 1
ATOM 1017 N N . ALA A 1 141 ? -4.295 -11.737 -1.555 1.00 68.75 141 ALA A N 1
ATOM 1018 C CA . ALA A 1 141 ? -5.326 -11.509 -2.530 1.00 68.75 141 ALA A CA 1
ATOM 1019 C C . ALA A 1 141 ? -5.118 -10.149 -3.220 1.00 68.75 141 ALA A C 1
ATOM 1021 O O . ALA A 1 141 ? -6.050 -9.368 -3.326 1.00 68.75 141 ALA A O 1
ATOM 1022 N N . PHE A 1 142 ? -3.886 -9.808 -3.611 1.00 73.38 142 PHE A N 1
ATOM 1023 C CA . PHE A 1 142 ? -3.592 -8.546 -4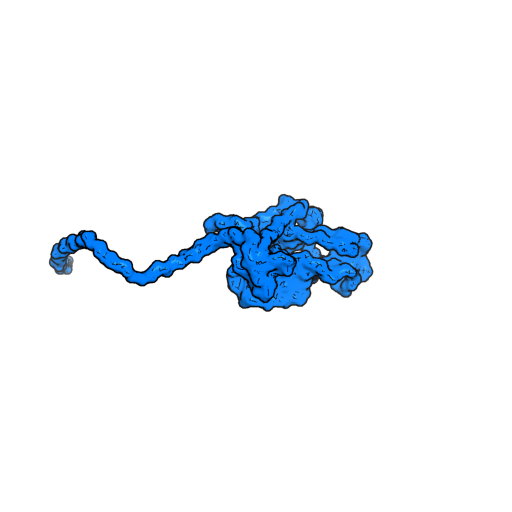.288 1.00 73.38 142 PHE A CA 1
ATOM 1024 C C . PHE A 1 142 ? -3.278 -8.778 -5.761 1.00 73.38 142 PHE A C 1
ATOM 1026 O O . PHE A 1 142 ? -2.366 -9.532 -6.093 1.00 73.38 142 PHE A O 1
ATOM 1033 N N . ASP A 1 143 ? -3.989 -8.067 -6.632 1.00 78.31 143 ASP A N 1
ATOM 1034 C CA . ASP A 1 143 ? -3.672 -8.002 -8.052 1.00 78.31 143 ASP A CA 1
ATOM 1035 C C . ASP A 1 143 ? -2.900 -6.725 -8.366 1.00 78.31 143 ASP A C 1
ATOM 1037 O O . ASP A 1 143 ? -3.192 -5.639 -7.854 1.00 78.31 143 ASP A O 1
ATOM 1041 N N . PHE A 1 144 ? -1.930 -6.856 -9.263 1.00 77.19 144 PHE A N 1
ATOM 1042 C CA . PHE A 1 144 ? -1.045 -5.773 -9.663 1.00 77.19 144 PHE A CA 1
ATOM 1043 C C . PHE A 1 144 ? -1.1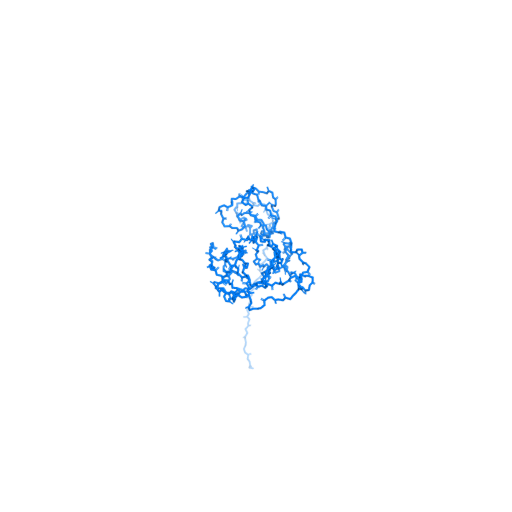79 -5.546 -11.157 1.00 77.19 144 PHE A C 1
ATOM 1045 O O . PHE A 1 144 ? -1.021 -6.478 -11.944 1.00 77.19 144 PHE A O 1
ATOM 1052 N N . PHE A 1 145 ? -1.425 -4.306 -11.561 1.00 74.81 145 PHE A N 1
ATOM 1053 C CA . PHE A 1 145 ? -1.705 -3.961 -12.949 1.00 74.81 145 PHE A CA 1
ATOM 1054 C C . PHE A 1 145 ? -0.663 -2.989 -13.492 1.00 74.81 145 PHE A C 1
ATOM 105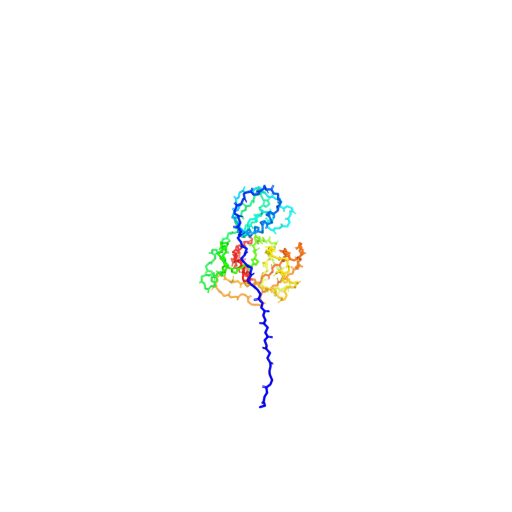6 O O . PHE A 1 145 ? -0.380 -1.947 -12.894 1.00 74.81 145 PHE A O 1
ATOM 1063 N N . ARG A 1 146 ? -0.131 -3.303 -14.676 1.00 72.88 146 ARG A N 1
ATOM 1064 C CA . ARG A 1 146 ? 0.673 -2.372 -15.481 1.00 72.88 146 ARG A CA 1
ATOM 1065 C C . ARG A 1 146 ? -0.194 -1.213 -15.971 1.00 72.88 146 ARG A C 1
ATOM 1067 O O . ARG A 1 146 ? -1.404 -1.398 -16.088 1.00 72.88 146 ARG A O 1
ATOM 1074 N N . PRO A 1 147 ? 0.396 -0.077 -16.386 1.00 66.69 147 PRO A N 1
ATOM 1075 C CA . PRO A 1 147 ? -0.337 0.985 -17.081 1.00 66.69 147 PRO A CA 1
ATOM 1076 C C . PRO A 1 147 ? -1.118 0.493 -18.306 1.00 66.69 147 PRO A C 1
ATOM 1078 O O . PRO A 1 147 ? -2.167 1.032 -18.629 1.00 66.69 147 PRO A O 1
ATOM 1081 N N . SER A 1 148 ? -0.636 -0.566 -18.964 1.00 66.44 148 SER A N 1
ATOM 1082 C CA . SER A 1 148 ? -1.289 -1.190 -20.120 1.00 66.44 148 SER A CA 1
ATOM 1083 C C . SER A 1 148 ? -2.548 -2.001 -19.783 1.00 66.44 148 SER A C 1
ATOM 1085 O O . SER A 1 148 ? -3.114 -2.620 -20.678 1.00 66.44 148 SER A O 1
ATOM 1087 N N . GLY A 1 149 ? -2.955 -2.089 -18.512 1.00 66.25 149 GLY A N 1
ATOM 1088 C CA . GLY A 1 149 ? -4.094 -2.909 -18.078 1.00 66.25 149 GLY A CA 1
ATOM 1089 C C . GLY A 1 149 ? -3.766 -4.388 -17.865 1.00 66.25 149 GLY A C 1
ATOM 1090 O O . GLY A 1 149 ? -4.613 -5.144 -17.407 1.00 66.25 149 GLY A O 1
ATOM 1091 N N . SER A 1 150 ? -2.546 -4.833 -18.168 1.00 73.88 150 SER A N 1
ATOM 1092 C CA . SER A 1 150 ? -2.146 -6.235 -17.991 1.00 73.88 150 SER A CA 1
ATOM 1093 C C . SER A 1 150 ? -1.723 -6.525 -16.549 1.00 73.88 150 SER A C 1
ATOM 1095 O O . SER A 1 150 ? -1.019 -5.716 -15.939 1.00 73.88 150 SER A O 1
ATOM 1097 N N . VAL A 1 151 ? -2.082 -7.703 -16.032 1.00 75.25 151 VAL A N 1
ATOM 1098 C CA . VAL A 1 151 ? -1.632 -8.177 -14.713 1.00 75.25 151 VAL A CA 1
ATOM 1099 C C . VAL A 1 151 ? -0.116 -8.416 -14.718 1.00 75.25 151 VAL A C 1
ATOM 1101 O O . VAL A 1 151 ? 0.443 -8.957 -15.676 1.00 75.25 151 VAL A O 1
ATOM 1104 N N . ILE A 1 152 ? 0.569 -8.014 -13.648 1.00 72.62 152 ILE A N 1
ATOM 1105 C CA . ILE A 1 152 ? 1.992 -8.283 -13.423 1.00 72.62 152 ILE A CA 1
ATOM 1106 C C . ILE A 1 152 ? 2.127 -9.653 -12.751 1.00 72.62 152 ILE A C 1
ATOM 1108 O O . ILE A 1 152 ? 2.110 -9.756 -11.529 1.00 72.62 152 ILE A O 1
ATOM 1112 N N . ALA A 1 153 ? 2.303 -10.708 -13.547 1.00 68.31 153 ALA A N 1
ATOM 1113 C CA . ALA A 1 153 ? 2.680 -12.028 -13.040 1.00 68.31 153 ALA A CA 1
ATOM 1114 C C . ALA A 1 153 ? 4.215 -12.200 -13.034 1.00 68.31 153 ALA A C 1
ATOM 1116 O O . ALA A 1 153 ? 4.906 -11.773 -13.966 1.00 68.31 153 ALA A O 1
ATOM 1117 N N . GLY A 1 154 ? 4.761 -12.804 -11.972 1.00 64.50 154 GLY A N 1
ATOM 1118 C CA . GLY A 1 154 ? 6.148 -13.298 -11.904 1.00 64.50 154 GLY A CA 1
ATOM 1119 C C . GLY A 1 154 ? 7.283 -12.263 -11.820 1.00 64.50 154 GLY A C 1
ATOM 1120 O O . GLY A 1 154 ? 8.432 -12.655 -11.678 1.00 64.50 154 GLY A O 1
ATOM 1121 N N . ASN A 1 155 ? 7.001 -10.957 -11.879 1.00 73.88 155 ASN A N 1
ATOM 1122 C CA . ASN A 1 155 ? 8.005 -9.876 -11.760 1.00 73.88 155 ASN A CA 1
ATOM 1123 C C . ASN A 1 155 ? 7.852 -9.084 -10.455 1.00 73.88 155 ASN A C 1
ATOM 1125 O O . ASN A 1 155 ? 8.129 -7.884 -10.402 1.00 73.88 155 ASN A O 1
ATOM 1129 N N . LEU A 1 156 ? 7.325 -9.753 -9.435 1.00 82.25 156 LEU A N 1
ATOM 1130 C CA . LEU A 1 156 ? 6.839 -9.146 -8.215 1.00 82.25 156 LEU A CA 1
ATOM 1131 C C . LEU A 1 156 ? 7.291 -9.962 -7.012 1.00 82.25 156 LEU A C 1
ATOM 1133 O O . LEU A 1 156 ? 7.131 -11.179 -6.993 1.00 82.25 156 LEU A O 1
ATOM 1137 N N . LEU A 1 157 ? 7.839 -9.277 -6.016 1.00 86.56 157 LEU A N 1
ATOM 1138 C CA . LEU A 1 157 ? 8.265 -9.870 -4.759 1.00 86.56 157 LEU A CA 1
ATOM 1139 C C . LEU A 1 157 ? 7.648 -9.102 -3.599 1.00 86.56 157 LEU A C 1
ATOM 1141 O O . LEU A 1 157 ? 7.777 -7.879 -3.523 1.00 86.56 157 LEU A O 1
ATOM 1145 N N . ILE A 1 158 ? 7.031 -9.832 -2.675 1.00 87.50 158 ILE A N 1
ATOM 1146 C CA . ILE A 1 158 ? 6.505 -9.284 -1.427 1.00 87.50 158 ILE A CA 1
ATOM 1147 C C . ILE A 1 158 ? 7.409 -9.738 -0.282 1.00 87.50 158 ILE A C 1
ATOM 1149 O O . ILE A 1 158 ? 7.683 -10.926 -0.140 1.00 87.50 158 ILE A O 1
ATOM 1153 N N . THR A 1 159 ? 7.898 -8.798 0.527 1.00 89.25 159 THR A N 1
ATOM 1154 C CA . THR A 1 159 ? 8.774 -9.074 1.677 1.00 89.25 159 THR A CA 1
ATOM 1155 C C . THR A 1 159 ? 8.397 -8.247 2.895 1.00 89.25 159 THR A C 1
ATOM 1157 O O . THR A 1 159 ? 7.737 -7.214 2.791 1.00 89.25 159 THR A O 1
ATOM 1160 N N . GLY A 1 160 ? 8.848 -8.681 4.075 1.00 89.62 160 GLY A N 1
ATOM 1161 C CA . GLY A 1 160 ? 8.611 -7.950 5.323 1.00 89.62 160 GLY A CA 1
ATOM 1162 C C . GLY A 1 160 ? 7.128 -7.820 5.663 1.00 89.62 160 GLY A C 1
ATOM 1163 O O . GLY A 1 160 ? 6.726 -6.796 6.204 1.00 89.62 160 GLY A O 1
ATOM 1164 N N . TYR A 1 161 ? 6.327 -8.822 5.292 1.00 90.62 161 TYR A N 1
ATOM 1165 C CA . TYR A 1 161 ? 4.919 -8.877 5.650 1.00 90.62 161 TYR A CA 1
ATOM 1166 C C . TYR A 1 161 ? 4.781 -8.984 7.165 1.00 90.62 161 TYR A C 1
ATOM 1168 O O . TYR A 1 161 ? 5.355 -9.875 7.792 1.00 90.62 161 TYR A O 1
ATOM 1176 N N . SER A 1 162 ? 4.036 -8.056 7.745 1.00 91.62 162 SER A N 1
ATOM 1177 C CA . SER A 1 162 ? 3.761 -8.005 9.173 1.00 91.62 162 SER A CA 1
ATOM 1178 C C . SER A 1 162 ? 2.298 -7.669 9.389 1.00 91.62 162 SER A C 1
ATOM 1180 O O . SER A 1 162 ? 1.758 -6.786 8.724 1.00 91.62 162 SER A O 1
ATOM 1182 N N . MET A 1 163 ? 1.663 -8.383 10.313 1.00 90.94 163 MET A N 1
ATOM 1183 C CA . MET A 1 163 ? 0.299 -8.103 10.742 1.00 90.94 163 MET A CA 1
ATOM 1184 C C . MET A 1 163 ? 0.299 -7.467 12.123 1.00 90.94 163 MET A C 1
ATOM 1186 O O . MET A 1 163 ? 1.159 -7.744 12.959 1.00 90.94 163 MET A O 1
ATOM 1190 N N . SER A 1 164 ? -0.713 -6.655 12.377 1.00 89.44 164 SER A N 1
ATOM 1191 C CA . SER A 1 164 ? -1.005 -6.093 13.687 1.00 89.44 164 SER A CA 1
ATOM 1192 C C . SER A 1 164 ? -2.515 -6.046 13.910 1.00 89.44 164 SER A C 1
ATOM 1194 O O . SER A 1 164 ? -3.300 -6.407 13.028 1.00 89.44 164 SER A O 1
ATOM 1196 N N . ASN A 1 165 ? -2.922 -5.655 15.119 1.00 88.44 165 ASN A N 1
ATOM 1197 C CA . ASN A 1 165 ? -4.329 -5.501 15.485 1.00 88.44 165 ASN A CA 1
ATOM 1198 C C . ASN A 1 165 ? -5.169 -6.760 15.179 1.00 88.44 165 ASN A C 1
ATOM 1200 O O . ASN A 1 165 ? -6.158 -6.704 14.458 1.00 88.44 165 ASN A O 1
ATOM 1204 N N . ASN A 1 166 ? -4.711 -7.928 15.649 1.00 84.81 166 ASN A N 1
ATOM 1205 C CA . ASN A 1 166 ? -5.370 -9.225 15.427 1.00 84.81 166 ASN A CA 1
ATOM 1206 C C . ASN A 1 166 ? -5.636 -9.561 13.942 1.00 84.81 166 ASN A C 1
ATOM 1208 O O . ASN A 1 166 ? -6.648 -10.172 13.602 1.00 84.81 166 ASN A O 1
ATOM 1212 N N . GLY A 1 167 ? -4.734 -9.147 13.047 1.00 83.75 167 GLY A N 1
ATOM 1213 C CA . GLY A 1 167 ? -4.866 -9.396 11.608 1.00 83.75 167 GLY A CA 1
ATOM 1214 C C . GLY A 1 167 ? -5.830 -8.442 10.900 1.00 83.75 167 GLY A C 1
ATOM 1215 O O . GLY A 1 167 ? -6.231 -8.718 9.776 1.00 83.75 167 GLY A O 1
ATOM 1216 N N . GLN A 1 168 ? -6.211 -7.329 11.533 1.00 88.25 168 GLN A N 1
ATOM 1217 C CA . GLN A 1 168 ? -6.957 -6.253 10.872 1.00 88.25 168 GLN A CA 1
ATOM 1218 C C . GLN A 1 168 ? -6.048 -5.291 10.119 1.00 88.25 168 GLN A C 1
ATOM 1220 O O . GLN A 1 168 ? -6.530 -4.574 9.257 1.00 88.25 168 GLN A O 1
ATOM 1225 N N . SER A 1 169 ? -4.752 -5.262 10.419 1.00 90.19 169 SER A N 1
ATOM 1226 C CA . SER A 1 169 ? -3.796 -4.382 9.751 1.00 90.19 169 SER A CA 1
ATOM 1227 C C . SER A 1 169 ? -2.621 -5.193 9.243 1.00 90.19 169 SER A C 1
ATOM 1229 O O . SER A 1 169 ? -2.136 -6.081 9.945 1.00 90.19 169 SER A O 1
ATOM 1231 N N . ALA A 1 170 ? -2.133 -4.864 8.049 1.00 91.69 170 ALA A N 1
ATOM 1232 C CA . ALA A 1 170 ? -0.902 -5.434 7.529 1.00 91.69 170 ALA A CA 1
ATOM 1233 C C . ALA A 1 170 ? -0.042 -4.396 6.805 1.00 91.69 170 ALA A C 1
ATOM 1235 O O . ALA A 1 170 ? -0.537 -3.464 6.167 1.00 91.69 170 ALA A O 1
ATOM 1236 N N . GLU A 1 171 ? 1.268 -4.595 6.889 1.00 92.88 171 GLU A N 1
ATOM 1237 C CA . GLU A 1 171 ? 2.278 -3.822 6.177 1.00 92.88 171 GLU A CA 1
ATOM 1238 C C . GLU A 1 171 ? 3.244 -4.774 5.474 1.00 92.88 171 GLU A C 1
ATOM 1240 O O . GLU A 1 171 ? 3.662 -5.780 6.048 1.00 92.88 171 GLU A O 1
ATOM 1245 N N . PHE A 1 172 ? 3.605 -4.454 4.232 1.00 92.19 172 PHE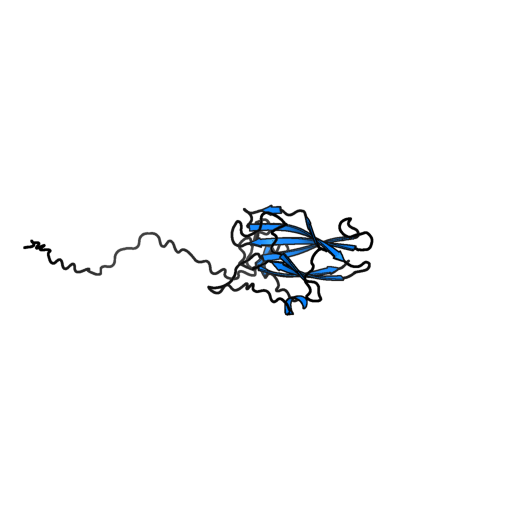 A N 1
ATOM 1246 C CA . PHE A 1 172 ? 4.591 -5.211 3.466 1.00 92.19 172 PHE A CA 1
ATOM 1247 C C . PHE A 1 172 ? 5.347 -4.334 2.474 1.00 92.19 172 PHE A C 1
ATOM 1249 O O . PHE A 1 172 ? 4.897 -3.259 2.080 1.00 92.19 172 PHE A O 1
ATOM 1256 N N . ASN A 1 173 ? 6.508 -4.816 2.042 1.00 91.62 173 ASN A N 1
ATOM 1257 C CA . ASN A 1 173 ? 7.264 -4.225 0.951 1.00 91.62 173 ASN A CA 1
ATOM 1258 C C . ASN A 1 173 ? 6.973 -4.982 -0.335 1.00 91.62 173 ASN A C 1
ATOM 1260 O O . ASN A 1 173 ? 7.124 -6.197 -0.412 1.00 91.62 173 ASN A O 1
ATOM 1264 N N . LEU A 1 174 ? 6.614 -4.232 -1.356 1.00 89.25 174 LEU A N 1
ATOM 1265 C CA . LEU A 1 174 ? 6.448 -4.676 -2.717 1.00 89.25 174 LEU A CA 1
ATOM 1266 C C . LEU A 1 174 ? 7.694 -4.301 -3.512 1.00 89.25 174 LEU A C 1
ATOM 1268 O O . LEU A 1 174 ? 8.100 -3.147 -3.480 1.00 89.25 174 LEU A O 1
ATOM 1272 N N . SER A 1 175 ? 8.290 -5.241 -4.237 1.00 88.69 175 SER A N 1
ATOM 1273 C CA . SER A 1 175 ? 9.385 -4.983 -5.176 1.00 88.69 175 SER A CA 1
ATOM 1274 C C . SER A 1 175 ? 8.980 -5.434 -6.578 1.00 88.69 175 SER A C 1
ATOM 1276 O O . SER A 1 175 ? 8.533 -6.566 -6.750 1.00 88.69 175 SER A O 1
ATOM 1278 N N . ILE A 1 176 ? 9.133 -4.556 -7.568 1.00 87.19 176 ILE A N 1
ATOM 1279 C CA . ILE A 1 176 ? 8.775 -4.806 -8.969 1.00 87.19 176 ILE A CA 1
ATOM 1280 C C . ILE A 1 176 ? 10.000 -4.591 -9.848 1.00 87.19 176 ILE A C 1
ATOM 1282 O O . ILE A 1 176 ? 10.715 -3.600 -9.689 1.00 87.19 176 ILE A O 1
ATOM 1286 N N . CYS A 1 177 ? 10.205 -5.493 -10.805 1.00 87.12 177 CYS A N 1
ATOM 1287 C CA . CYS A 1 177 ? 11.249 -5.345 -11.812 1.00 87.12 177 CYS A CA 1
ATOM 1288 C C . CYS A 1 177 ? 10.787 -4.483 -12.981 1.00 87.12 177 CYS A C 1
ATOM 1290 O O . CYS A 1 177 ? 9.794 -4.800 -13.644 1.00 87.12 177 CYS A O 1
ATOM 1292 N N . VAL A 1 178 ? 11.549 -3.436 -13.282 1.00 85.38 178 VAL A N 1
ATOM 1293 C CA . VAL A 1 178 ? 11.282 -2.508 -14.385 1.00 85.38 178 VAL A CA 1
ATOM 1294 C C . VAL A 1 178 ? 12.449 -2.504 -15.377 1.00 85.38 178 VAL A C 1
ATOM 1296 O O . VAL A 1 178 ? 13.579 -2.819 -14.993 1.00 85.38 178 VAL A O 1
ATOM 1299 N N . PRO A 1 179 ? 12.207 -2.197 -16.666 1.00 84.81 179 PRO A N 1
ATOM 1300 C CA . PRO A 1 179 ? 13.284 -2.041 -17.637 1.00 84.81 179 PRO A CA 1
ATOM 1301 C C . PRO A 1 179 ? 14.334 -1.025 -17.166 1.00 84.81 179 PRO A C 1
ATOM 1303 O O . PRO A 1 179 ? 13.982 -0.066 -16.464 1.00 84.81 179 PRO A O 1
ATOM 1306 N N . PRO A 1 180 ? 15.602 -1.191 -17.570 1.00 80.88 180 PRO A N 1
ATOM 1307 C CA . PRO A 1 180 ? 16.639 -0.231 -17.230 1.00 80.88 180 PRO A CA 1
ATOM 1308 C C . PRO A 1 180 ? 16.281 1.138 -17.822 1.00 80.88 180 PRO A C 1
ATOM 1310 O O . PRO A 1 180 ? 15.643 1.222 -18.871 1.00 80.88 180 PRO A O 1
ATOM 1313 N N . MET A 1 181 ? 16.687 2.213 -17.141 1.00 80.81 181 MET A N 1
ATOM 1314 C CA . MET A 1 181 ? 16.367 3.608 -17.499 1.00 80.81 181 MET A CA 1
ATOM 1315 C C . MET A 1 181 ? 14.895 4.023 -17.323 1.00 80.81 181 MET A C 1
ATOM 1317 O O . MET A 1 181 ? 14.531 5.131 -17.710 1.00 80.81 181 MET A O 1
ATOM 1321 N N . THR A 1 182 ? 14.046 3.194 -16.704 1.00 85.44 182 THR A N 1
ATOM 1322 C CA . THR A 1 182 ? 12.699 3.632 -16.301 1.00 85.44 182 THR A CA 1
ATOM 1323 C C . THR A 1 182 ? 12.821 4.739 -15.250 1.00 85.44 182 THR A C 1
ATOM 1325 O O . THR A 1 182 ? 13.377 4.511 -14.177 1.00 85.44 182 THR A O 1
ATOM 1328 N N . THR A 1 183 ? 12.305 5.934 -15.546 1.00 85.69 183 THR A N 1
ATOM 1329 C CA . THR A 1 183 ? 12.299 7.083 -14.618 1.00 85.69 183 THR A CA 1
ATOM 1330 C C . THR A 1 183 ? 10.969 7.259 -13.898 1.00 85.69 183 THR A C 1
ATOM 1332 O O . THR A 1 183 ? 10.938 7.829 -12.814 1.00 85.69 183 THR A O 1
ATOM 1335 N N . THR A 1 184 ? 9.882 6.766 -14.493 1.00 85.69 184 THR A N 1
ATOM 1336 C CA . THR A 1 184 ? 8.527 6.855 -13.952 1.00 85.69 184 THR A CA 1
ATOM 1337 C C . THR A 1 184 ? 7.804 5.541 -14.191 1.00 85.69 184 THR A C 1
ATOM 1339 O O . THR A 1 184 ? 7.835 4.996 -15.295 1.00 85.69 184 THR A O 1
ATOM 1342 N N . ILE A 1 185 ? 7.120 5.043 -13.166 1.00 84.12 185 ILE A N 1
ATOM 1343 C CA . ILE A 1 185 ? 6.189 3.927 -13.295 1.00 84.12 185 ILE A CA 1
ATOM 1344 C C . ILE A 1 185 ? 4.918 4.228 -12.517 1.00 84.12 185 ILE A C 1
ATOM 1346 O O . ILE A 1 185 ? 4.964 4.576 -11.342 1.00 84.12 185 ILE A O 1
ATOM 1350 N N . THR A 1 186 ? 3.779 4.048 -13.173 1.00 84.62 186 THR A N 1
ATOM 1351 C CA . THR A 1 186 ? 2.474 4.014 -12.516 1.00 84.62 186 THR A CA 1
ATOM 1352 C C . THR A 1 186 ? 2.034 2.566 -12.395 1.00 84.62 186 THR A C 1
ATOM 1354 O O . THR A 1 186 ? 2.130 1.798 -13.351 1.00 84.62 186 THR A O 1
ATOM 1357 N N . MET A 1 187 ? 1.552 2.172 -11.226 1.00 80.88 187 MET A N 1
ATOM 1358 C CA . MET A 1 187 ? 1.006 0.843 -11.001 1.00 80.88 187 MET A CA 1
ATOM 1359 C C . MET A 1 187 ? -0.358 0.920 -10.331 1.00 80.88 187 MET A C 1
ATOM 1361 O O . MET A 1 187 ? -0.603 1.767 -9.472 1.00 80.88 187 MET A O 1
ATOM 1365 N N . GLY A 1 188 ? -1.231 0.003 -10.740 1.00 85.31 188 GLY A N 1
ATOM 1366 C CA . GLY A 1 188 ? -2.474 -0.274 -10.039 1.00 85.31 188 GLY A CA 1
ATOM 1367 C C . GLY A 1 188 ? -2.250 -1.397 -9.040 1.00 85.31 188 GLY A C 1
ATOM 1368 O O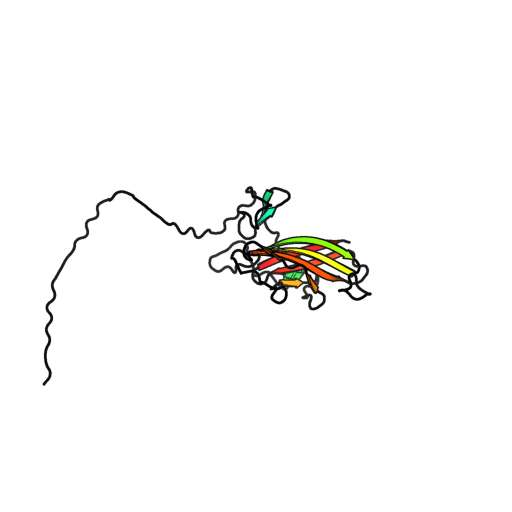 . GLY A 1 188 ? -1.674 -2.427 -9.394 1.00 85.31 188 GLY A O 1
ATOM 1369 N N . LEU A 1 189 ? -2.710 -1.201 -7.812 1.00 86.31 189 LEU A N 1
ATOM 1370 C CA . LEU A 1 189 ? -2.796 -2.236 -6.794 1.00 86.31 189 LEU A CA 1
ATOM 1371 C C . LEU A 1 189 ? -4.260 -2.441 -6.431 1.00 86.31 189 LEU A C 1
ATOM 1373 O O . LEU A 1 189 ? -4.952 -1.469 -6.151 1.00 86.31 189 LEU A O 1
ATOM 1377 N N . ARG A 1 190 ? -4.723 -3.686 -6.405 1.00 84.75 190 ARG A N 1
ATOM 1378 C CA . ARG A 1 190 ? -6.092 -4.029 -6.021 1.00 84.75 190 ARG A CA 1
ATOM 1379 C C . ARG A 1 190 ? -6.084 -5.073 -4.930 1.00 84.75 190 ARG A C 1
ATOM 1381 O O . ARG A 1 190 ? -5.471 -6.115 -5.120 1.00 84.75 190 ARG A O 1
ATOM 1388 N N . ALA A 1 191 ? -6.796 -4.824 -3.839 1.00 84.00 191 ALA A N 1
ATOM 1389 C CA . ALA A 1 191 ? -7.167 -5.869 -2.895 1.00 84.00 191 ALA A CA 1
ATOM 1390 C C . ALA A 1 191 ? -8.363 -6.656 -3.451 1.00 84.00 191 ALA A C 1
ATOM 1392 O O . ALA A 1 191 ? -9.332 -6.068 -3.927 1.00 84.00 191 ALA A O 1
ATOM 1393 N N . LEU A 1 192 ? -8.332 -7.982 -3.385 1.00 80.00 192 LEU A N 1
ATOM 1394 C CA . LEU A 1 192 ? -9.460 -8.837 -3.734 1.00 80.00 192 LEU A CA 1
ATOM 1395 C C . LEU A 1 192 ? -10.621 -8.487 -2.816 1.00 80.00 192 LEU A C 1
ATOM 1397 O O . LEU A 1 192 ? -10.439 -8.394 -1.602 1.00 80.00 192 LEU A O 1
ATOM 1401 N N . ASN A 1 193 ? -11.799 -8.283 -3.406 1.00 79.06 193 ASN A N 1
ATOM 1402 C CA . ASN A 1 193 ? -12.998 -7.816 -2.703 1.00 79.06 193 ASN A CA 1
ATOM 1403 C C . ASN A 1 193 ? -12.834 -6.445 -2.012 1.00 79.06 193 ASN A C 1
ATOM 1405 O O . ASN A 1 193 ? -13.756 -5.974 -1.355 1.00 79.06 193 ASN A O 1
ATOM 1409 N N . GLY A 1 194 ? -11.679 -5.797 -2.166 1.00 82.88 194 GLY A N 1
ATOM 1410 C CA . GLY A 1 194 ? -11.299 -4.551 -1.522 1.00 82.88 194 GLY A CA 1
ATOM 1411 C C . GLY A 1 194 ? -11.007 -3.446 -2.531 1.00 82.88 194 GLY A C 1
ATOM 1412 O O . GLY A 1 194 ? -11.244 -3.584 -3.737 1.00 82.88 194 GLY A O 1
ATOM 1413 N N . ASN A 1 195 ? -10.512 -2.315 -2.035 1.00 85.31 195 ASN A N 1
ATOM 1414 C CA . ASN A 1 195 ? -10.302 -1.153 -2.888 1.00 85.31 195 ASN A CA 1
ATOM 1415 C C . ASN A 1 195 ? -9.147 -1.365 -3.879 1.00 85.31 195 ASN A C 1
ATOM 1417 O O . ASN A 1 195 ? -8.329 -2.287 -3.787 1.00 85.31 195 ASN A O 1
ATOM 1421 N N . SER A 1 196 ? -9.089 -0.470 -4.858 1.00 85.94 196 SER A N 1
ATOM 1422 C CA . SER A 1 196 ? -7.941 -0.328 -5.742 1.00 85.94 196 SER A CA 1
ATOM 1423 C C . SER A 1 196 ? -7.290 1.021 -5.500 1.00 85.94 196 SER A C 1
ATOM 1425 O O . SER A 1 196 ? -7.985 1.996 -5.221 1.00 85.94 196 SER A O 1
ATOM 1427 N N . VAL A 1 197 ? -5.970 1.083 -5.639 1.00 86.88 197 VAL A N 1
ATOM 1428 C CA . VAL A 1 197 ? -5.190 2.316 -5.548 1.00 86.88 197 VAL A CA 1
ATOM 1429 C C . VAL A 1 197 ? -4.192 2.416 -6.687 1.00 86.88 197 VAL A C 1
ATOM 1431 O O . VAL A 1 197 ? -3.753 1.423 -7.274 1.00 86.88 197 VAL A O 1
ATOM 1434 N N . CYS A 1 198 ? -3.811 3.654 -6.958 1.00 86.06 198 CYS A N 1
ATOM 1435 C CA . CYS A 1 198 ? -2.816 4.022 -7.939 1.00 86.06 198 CYS A CA 1
ATOM 1436 C C . CYS A 1 198 ? -1.593 4.588 -7.254 1.00 86.06 198 CYS A C 1
ATOM 1438 O O . CYS A 1 198 ? -1.706 5.501 -6.441 1.00 86.06 198 CYS A O 1
ATOM 1440 N N . ALA A 1 199 ? -0.426 4.074 -7.616 1.00 85.38 199 ALA A N 1
ATOM 1441 C CA . ALA A 1 199 ? 0.833 4.620 -7.150 1.00 85.38 199 ALA A CA 1
ATOM 1442 C C . ALA A 1 199 ? 1.725 4.929 -8.345 1.00 85.38 199 ALA A C 1
ATOM 1444 O O . ALA A 1 199 ? 2.019 4.050 -9.157 1.00 85.38 199 ALA A O 1
ATOM 1445 N N . THR A 1 200 ? 2.147 6.186 -8.439 1.00 86.12 200 THR A N 1
ATOM 1446 C CA . THR A 1 200 ? 3.174 6.616 -9.382 1.00 86.12 200 THR A CA 1
ATOM 1447 C C . THR A 1 200 ? 4.464 6.823 -8.617 1.00 86.12 200 THR A C 1
ATOM 1449 O O . THR A 1 200 ? 4.514 7.590 -7.657 1.00 86.12 200 THR A O 1
ATOM 1452 N N . PHE A 1 201 ? 5.512 6.145 -9.059 1.00 85.88 201 PHE A N 1
ATOM 1453 C CA . PHE A 1 201 ? 6.848 6.292 -8.521 1.00 85.88 201 PHE A CA 1
ATOM 1454 C C . PHE A 1 201 ? 7.726 6.959 -9.562 1.00 85.88 201 PHE A C 1
ATOM 1456 O O . PHE A 1 201 ? 7.697 6.586 -10.737 1.00 85.88 201 PHE A O 1
ATOM 1463 N N . ASN A 1 202 ? 8.534 7.903 -9.098 1.00 86.81 202 ASN A N 1
ATOM 1464 C CA . ASN A 1 202 ? 9.570 8.550 -9.883 1.00 86.81 202 ASN A CA 1
ATOM 1465 C C . ASN A 1 202 ? 10.927 8.234 -9.254 1.00 86.81 202 ASN A C 1
ATOM 1467 O O . ASN A 1 202 ? 11.015 8.092 -8.030 1.00 86.81 202 ASN A O 1
ATOM 1471 N N . LYS A 1 203 ? 11.941 8.084 -10.102 1.00 81.69 203 LYS A N 1
ATOM 1472 C CA . LYS A 1 203 ? 13.335 7.915 -9.693 1.00 81.69 203 LYS A CA 1
ATOM 1473 C C . LYS A 1 203 ? 13.921 9.210 -9.137 1.00 81.69 203 LYS A C 1
ATOM 1475 O O . LYS A 1 203 ? 13.545 10.288 -9.649 1.00 81.69 203 LYS A O 1
#

Foldseek 3Di:
DDDDDDDDDDDDDDDDDDDDDDDDDDDPPPPPPQQDAFFFAAADLVDDPCRPGGQQWRQDPVRNTIDHQDAAPQPLCVVPPQQADSRDDPPAQFAKHWRDKAWDDWADDPLAPPQWIKTKIKIKIFGPDAPRADPDPVPQQKWKAFSVNDTDPPQKDKDPWDADDNRRMIMIMIMGTDGPPDQKGKMWMDGVSYGIYIDMDGD

Organism: Myxococcus stipitatus (strain DSM 14675 / JCM 12634 / Mx s8) (NCBI:txid1278073)